Protein AF-0000000079302324 (afdb_homodimer)

Foldseek 3Di:
DQVLQVLLCPQPFWAKKFKFFLQQHTPDIDGDVVCPCCHVCNVCVVVQSVVSNVCSNPPDLPPDQWDWDFDPQWIWIWGRDVRIIMITTGRYPVCVVSSVVSCVVSVVVVNVVVD/DQVLQVLLCPQPFWAKKFKFFLQQHTPDIDGDPVCPPCHVCVVCVVVQSVVSNVCSVPPDLPPDQWDWDFDPQWMWIWGRDVRIIMITTGRYPVCVVSSVVSCVVSVVVVNVVVD

Solvent-accessible surface area (backbone atoms only — not comparable to full-atom values): 11944 Å² total; per-residue (Å²): 93,67,66,58,32,47,56,56,31,67,38,77,49,36,47,30,19,32,37,22,37,48,75,34,46,81,74,46,74,39,59,55,77,86,47,52,82,74,26,71,50,46,76,36,31,57,58,53,48,50,49,50,21,52,45,42,66,65,48,64,70,73,71,48,59,35,36,35,39,34,35,92,75,14,22,39,38,41,30,62,44,95,75,26,27,39,38,36,33,26,60,32,72,86,33,44,67,62,47,50,55,51,42,64,66,42,47,64,58,48,54,59,54,70,100,92,68,69,60,31,47,56,54,31,67,39,77,48,36,47,30,19,32,37,23,37,49,76,34,46,81,75,46,74,36,61,56,77,83,50,53,83,76,27,70,50,49,74,33,31,58,58,52,47,50,49,50,21,50,45,41,66,65,47,65,71,73,71,48,57,36,36,36,38,33,37,93,75,14,23,41,38,39,30,62,44,95,72,26,27,40,38,36,34,27,60,32,73,86,31,43,66,61,46,51,55,51,43,66,66,43,47,66,58,46,53,62,58,70,105

Structure (mmCIF, N/CA/C/O backbone):
data_AF-0000000079302324-mode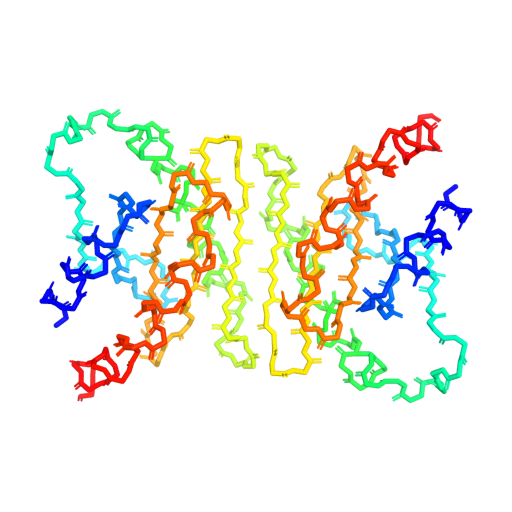l_v1
#
loop_
_entity.id
_entity.type
_entity.pdbx_description
1 polymer 'Uncharacterized protein'
#
loop_
_atom_site.group_PDB
_atom_site.id
_atom_site.type_symbol
_atom_site.label_atom_id
_atom_site.label_alt_id
_atom_site.label_comp_id
_atom_site.label_asym_id
_atom_site.label_entity_id
_atom_site.label_seq_id
_atom_site.pdbx_PDB_ins_code
_atom_site.Cartn_x
_atom_site.Cartn_y
_atom_site.Cartn_z
_atom_site.occupancy
_atom_site.B_iso_or_equiv
_atom_site.auth_seq_id
_atom_site.auth_comp_id
_atom_site.auth_asym_id
_atom_site.auth_atom_id
_atom_site.pdbx_PDB_model_num
ATOM 1 N N . MET A 1 1 ? -5.305 22.391 9.375 1 92.19 1 MET A N 1
ATOM 2 C CA . MET A 1 1 ? -4.531 21.266 8.867 1 92.19 1 MET A CA 1
ATOM 3 C C . MET A 1 1 ? -3.422 20.875 9.844 1 92.19 1 MET A C 1
ATOM 5 O O . MET A 1 1 ? -3.354 19.734 10.289 1 92.19 1 MET A O 1
ATOM 9 N N . LEU A 1 2 ? -2.805 21.891 10.453 1 91.81 2 LEU A N 1
ATOM 10 C CA . LEU A 1 2 ? -1.688 21.594 11.352 1 91.81 2 LEU A CA 1
ATOM 11 C C . LEU A 1 2 ? -2.172 20.891 12.609 1 91.81 2 LEU A C 1
ATOM 13 O O . LEU A 1 2 ? -1.523 19.969 13.094 1 91.81 2 LEU A O 1
ATOM 17 N N . GLU A 1 3 ? -3.293 21.328 13.117 1 94.19 3 GLU A N 1
ATOM 18 C CA . GLU A 1 3 ? -3.846 20.719 14.32 1 94.19 3 GLU A CA 1
ATOM 19 C C . GLU A 1 3 ? -4.199 19.266 14.086 1 94.19 3 GLU A C 1
ATOM 21 O O . GLU A 1 3 ? -3.961 18.406 14.953 1 94.19 3 GLU A O 1
ATOM 26 N N . VAL A 1 4 ? -4.75 18.969 12.984 1 96.5 4 VAL A N 1
ATOM 27 C CA . VAL A 1 4 ? -5.141 17.609 12.656 1 96.5 4 VAL A CA 1
ATOM 28 C C . VAL A 1 4 ? -3.896 16.734 12.469 1 96.5 4 VAL A C 1
ATOM 30 O O . VAL A 1 4 ? -3.854 15.594 12.914 1 96.5 4 VAL A O 1
ATOM 33 N N . LEU A 1 5 ? -2.891 17.281 11.836 1 96.38 5 LEU A N 1
ATOM 34 C CA . LEU A 1 5 ? -1.638 16.562 11.641 1 96.38 5 LEU A CA 1
ATOM 35 C C . LEU A 1 5 ? -0.985 16.25 12.984 1 96.38 5 LEU A C 1
ATOM 37 O O . LEU A 1 5 ? -0.439 15.156 13.172 1 96.38 5 LEU A O 1
ATOM 41 N N . LYS A 1 6 ? -1.055 17.219 13.867 1 95.31 6 LYS A N 1
ATOM 42 C CA . LYS A 1 6 ? -0.519 17 15.203 1 95.31 6 LYS A CA 1
ATOM 43 C C . LYS A 1 6 ? -1.255 15.875 15.914 1 95.31 6 LYS A C 1
ATOM 45 O O . LYS A 1 6 ? -0.632 15.031 16.562 1 95.31 6 LYS A O 1
ATOM 50 N N . GLU A 1 7 ? -2.541 15.883 15.773 1 95.75 7 GLU A N 1
ATOM 51 C CA . GLU A 1 7 ? -3.35 14.82 16.375 1 95.75 7 GLU A CA 1
ATOM 52 C C . GLU A 1 7 ? -2.957 13.453 15.82 1 95.75 7 GLU A C 1
ATOM 54 O O . GLU A 1 7 ? -2.799 12.5 16.578 1 95.75 7 GLU A O 1
ATOM 59 N N . LEU A 1 8 ? -2.791 13.328 14.531 1 96.94 8 LEU A N 1
ATOM 60 C CA . LEU A 1 8 ? -2.406 12.07 13.906 1 96.94 8 LEU A CA 1
ATOM 61 C C . LEU A 1 8 ? -1.013 11.648 14.352 1 96.94 8 LEU A C 1
ATOM 63 O O . LEU A 1 8 ? -0.766 10.461 14.594 1 96.94 8 LEU A O 1
ATOM 67 N N . LYS A 1 9 ? -0.155 12.594 14.469 1 94.88 9 LYS A N 1
ATOM 68 C CA . LYS A 1 9 ? 1.213 12.312 14.891 1 94.88 9 LYS A CA 1
ATOM 69 C C . LYS A 1 9 ? 1.245 11.734 16.312 1 94.88 9 LYS A C 1
ATOM 71 O O . LYS A 1 9 ? 2.125 10.938 16.641 1 94.88 9 LYS A O 1
ATOM 76 N N . GLU A 1 10 ? 0.323 12.062 17.078 1 94.94 10 GLU A N 1
ATOM 77 C CA . GLU A 1 10 ? 0.268 11.602 18.469 1 94.94 10 GLU A CA 1
ATOM 78 C C . GLU A 1 10 ? -0.202 10.148 18.547 1 94.94 10 GLU A C 1
ATOM 80 O O . GLU A 1 10 ? -0.104 9.523 19.609 1 94.94 10 GLU A O 1
ATOM 85 N N . THR A 1 11 ? -0.736 9.703 17.469 1 96.19 11 THR A N 1
ATOM 86 C CA . THR A 1 11 ? -1.102 8.289 17.438 1 96.19 11 THR A CA 1
ATOM 87 C C . THR A 1 11 ? 0.136 7.406 17.578 1 96.19 11 THR A C 1
ATOM 89 O O . THR A 1 11 ? 1.132 7.613 16.891 1 96.19 11 THR A O 1
ATOM 92 N N . ARG A 1 12 ? 0.108 6.461 18.484 1 94.38 12 ARG A N 1
ATOM 93 C CA . ARG A 1 12 ? 1.237 5.559 18.703 1 94.38 12 ARG A CA 1
ATOM 94 C C . ARG A 1 12 ? 1.638 4.879 17.391 1 94.38 12 ARG A C 1
ATOM 96 O O . ARG A 1 12 ? 0.787 4.344 16.672 1 94.38 12 ARG A O 1
ATOM 103 N N . GLY A 1 13 ? 2.92 4.988 17.094 1 92.31 13 GLY A N 1
ATOM 104 C CA . GLY A 1 13 ? 3.434 4.34 15.906 1 92.31 13 GLY A CA 1
ATOM 105 C C . GLY A 1 13 ? 3.652 5.305 14.75 1 92.31 13 GLY A C 1
ATOM 106 O O . GLY A 1 13 ? 4.332 4.969 13.781 1 92.31 13 GLY A O 1
ATOM 107 N N . VAL A 1 14 ? 3.02 6.445 14.82 1 94.06 14 VAL A N 1
ATOM 108 C CA . VAL A 1 14 ? 3.195 7.441 13.766 1 94.06 14 VAL A CA 1
ATOM 109 C C . VAL A 1 14 ? 4.457 8.258 14.039 1 94.06 14 VAL A C 1
ATOM 111 O O . VAL A 1 14 ? 4.578 8.898 15.086 1 94.06 14 VAL A O 1
ATOM 114 N N . ARG A 1 15 ? 5.258 8.242 13.125 1 90.44 15 ARG A N 1
ATOM 115 C CA . ARG A 1 15 ? 6.52 8.969 13.258 1 90.44 15 ARG A CA 1
ATOM 116 C C . ARG A 1 15 ? 6.445 10.328 12.57 1 90.44 15 ARG A C 1
ATOM 118 O O . ARG A 1 15 ? 7.066 11.289 13.023 1 90.44 15 ARG A O 1
ATOM 125 N N . VAL A 1 16 ? 5.793 10.383 11.461 1 91.25 16 VAL A N 1
ATOM 126 C CA . VAL A 1 16 ? 5.66 11.602 10.672 1 91.25 16 VAL A CA 1
ATOM 127 C C . VAL A 1 16 ? 4.242 11.703 10.117 1 91.25 16 VAL A C 1
ATOM 129 O O . VAL A 1 16 ? 3.674 10.711 9.664 1 91.25 16 VAL A O 1
ATOM 132 N N . ALA A 1 17 ? 3.684 12.828 10.148 1 94.69 17 ALA A N 1
ATOM 133 C CA . ALA A 1 17 ? 2.451 13.18 9.453 1 94.69 17 ALA A CA 1
ATOM 134 C C . ALA A 1 17 ? 2.658 14.391 8.555 1 94.69 17 ALA A C 1
ATOM 136 O O . ALA A 1 17 ? 3.18 15.422 8.992 1 94.69 17 ALA A O 1
ATOM 137 N N . ALA A 1 18 ? 2.225 14.281 7.285 1 93.62 18 ALA A N 1
ATOM 138 C CA . ALA A 1 18 ? 2.463 15.383 6.355 1 93.62 18 ALA A CA 1
ATOM 139 C C . ALA A 1 18 ? 1.318 15.508 5.355 1 93.62 18 ALA A C 1
ATOM 141 O O . ALA A 1 18 ? 0.659 14.523 5.023 1 93.62 18 ALA A O 1
ATOM 142 N N . LEU A 1 19 ? 1.104 16.656 4.957 1 94.69 19 LEU A N 1
ATOM 143 C CA . LEU A 1 19 ? 0.241 16.953 3.82 1 94.69 19 LEU A CA 1
ATOM 144 C C . LEU A 1 19 ? 1.065 17.219 2.566 1 94.69 19 LEU A C 1
ATOM 146 O O . LEU A 1 19 ? 1.994 18.031 2.59 1 94.69 19 LEU A O 1
ATOM 150 N N . LEU A 1 20 ? 0.75 16.5 1.561 1 93.12 20 LEU A N 1
ATOM 151 C CA . LEU A 1 20 ? 1.428 16.672 0.281 1 93.12 20 LEU A CA 1
ATOM 152 C C . LEU A 1 20 ? 0.497 17.328 -0.74 1 93.12 20 LEU A C 1
ATOM 154 O O . LEU A 1 20 ? -0.718 17.125 -0.695 1 93.12 20 LEU A O 1
ATOM 158 N N . SER A 1 21 ? 1.096 18.078 -1.633 1 92.75 21 SER A N 1
ATOM 159 C CA . SER A 1 21 ? 0.355 18.562 -2.797 1 92.75 21 SER A CA 1
ATOM 160 C C . SER A 1 21 ? -0.003 17.406 -3.73 1 92.75 21 SER A C 1
ATOM 162 O O . SER A 1 21 ? 0.418 16.266 -3.512 1 92.75 21 SER A O 1
ATOM 164 N N . GLU A 1 22 ? -0.824 17.688 -4.703 1 89.62 22 GLU A N 1
ATOM 165 C CA . GLU A 1 22 ? -1.244 16.688 -5.688 1 89.62 22 GLU A CA 1
ATOM 166 C C . GLU A 1 22 ? -0.041 16.062 -6.379 1 89.62 22 GLU A C 1
ATOM 168 O O . GLU A 1 22 ? -0.055 14.859 -6.684 1 89.62 22 GLU A O 1
ATOM 173 N N . ASP A 1 23 ? 0.937 16.891 -6.559 1 86.5 23 ASP A N 1
ATOM 174 C CA . ASP A 1 23 ? 2.117 16.406 -7.27 1 86.5 23 ASP A CA 1
ATOM 175 C C . ASP A 1 23 ? 3.146 15.836 -6.297 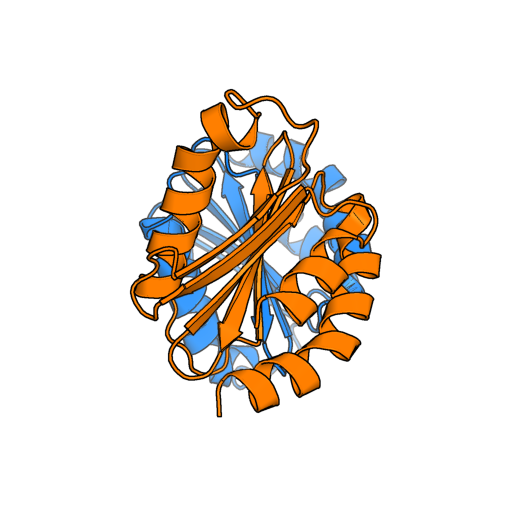1 86.5 23 ASP A C 1
ATOM 177 O O . ASP A 1 23 ? 4.246 15.461 -6.703 1 86.5 23 ASP A O 1
ATOM 181 N N . GLY A 1 24 ? 2.891 15.773 -4.992 1 88.31 24 GLY A N 1
ATOM 182 C CA . GLY A 1 24 ? 3.691 15 -4.059 1 88.31 24 GLY A CA 1
ATOM 183 C C . GLY A 1 24 ? 4.645 15.844 -3.24 1 88.31 24 GLY A C 1
ATOM 184 O O . GLY A 1 24 ? 5.52 15.32 -2.551 1 88.31 24 GLY A O 1
ATOM 185 N N . PHE A 1 25 ? 4.578 17.125 -3.293 1 88.81 25 PHE A N 1
ATOM 186 C CA . PHE A 1 25 ? 5.465 17.984 -2.514 1 88.81 25 PHE A CA 1
ATOM 187 C C . PHE A 1 25 ? 4.887 18.25 -1.126 1 88.81 25 PHE A C 1
ATOM 189 O O . PHE A 1 25 ? 3.676 18.422 -0.975 1 88.81 25 PHE A O 1
ATOM 196 N N . VAL A 1 26 ? 5.785 18.344 -0.17 1 91.88 26 VAL A N 1
ATOM 197 C CA . VAL A 1 26 ? 5.355 18.562 1.207 1 91.88 26 VAL A CA 1
ATOM 198 C C . VAL A 1 26 ? 4.797 19.969 1.357 1 91.88 26 VAL A C 1
ATOM 200 O O . VAL A 1 26 ? 5.469 20.953 1.021 1 91.88 26 VAL A O 1
ATOM 203 N N . VAL A 1 27 ? 3.621 20.141 1.813 1 93.38 27 VAL A N 1
ATOM 204 C CA . VAL A 1 27 ? 2.957 21.406 2.102 1 93.38 27 VAL A CA 1
ATOM 205 C C . VAL A 1 27 ? 3.104 21.734 3.584 1 93.38 27 VAL A C 1
ATOM 207 O O . VAL A 1 27 ? 3.438 22.875 3.943 1 93.38 27 VAL A O 1
ATOM 210 N N . GLU A 1 28 ? 2.83 20.781 4.426 1 92.81 28 GLU A N 1
ATOM 211 C CA . GLU A 1 28 ? 2.924 20.859 5.879 1 92.81 28 GLU A CA 1
ATOM 212 C C . GLU A 1 28 ? 3.318 19.516 6.477 1 92.81 28 GLU A C 1
ATOM 214 O O . GLU A 1 28 ? 2.986 18.453 5.926 1 92.81 28 GLU A O 1
ATOM 219 N N . GLU A 1 29 ? 4.027 19.562 7.586 1 92.75 29 GLU A N 1
ATOM 220 C CA . GLU A 1 29 ? 4.484 18.312 8.188 1 92.75 29 GLU A CA 1
ATOM 221 C C . GLU A 1 29 ? 4.664 18.453 9.695 1 92.75 29 GLU A C 1
ATOM 223 O O . GLU A 1 29 ? 5.016 19.531 10.18 1 92.75 29 GLU A O 1
ATOM 228 N N . VAL A 1 30 ? 4.316 17.469 10.398 1 90.69 30 VAL A N 1
ATOM 229 C CA . VAL A 1 30 ? 4.609 17.312 11.82 1 90.69 30 VAL A CA 1
ATOM 230 C C . VAL A 1 30 ? 5.414 16.031 12.047 1 90.69 30 VAL A C 1
ATOM 232 O O . VAL A 1 30 ? 5.043 14.969 11.562 1 90.69 30 VAL A O 1
ATOM 235 N N . ARG A 1 31 ? 6.535 16.172 12.695 1 85.94 31 ARG A N 1
ATOM 236 C CA . ARG A 1 31 ? 7.391 15.016 12.961 1 85.94 31 ARG A CA 1
ATOM 237 C C . ARG A 1 31 ? 7.723 14.906 14.445 1 85.94 31 ARG A C 1
ATOM 239 O O . ARG A 1 31 ? 7.52 15.859 15.203 1 85.94 31 ARG A O 1
ATOM 246 N N . GLU A 1 32 ? 8.023 13.773 14.883 1 71.69 32 GLU A N 1
ATOM 247 C CA . GLU A 1 32 ? 8.469 13.57 16.25 1 71.69 32 GLU A CA 1
ATOM 248 C C . GLU A 1 32 ? 9.633 14.484 16.594 1 71.69 32 GLU A C 1
ATOM 250 O O . GLU A 1 32 ? 10.547 14.664 15.789 1 71.69 32 GLU A O 1
ATOM 255 N N . GLU A 1 33 ? 9.484 15.391 17.609 1 58.62 33 GLU A N 1
ATOM 256 C CA . GLU A 1 33 ? 10.461 16.375 18.078 1 58.62 33 GLU A CA 1
ATOM 257 C C . GLU A 1 33 ? 11.844 15.742 18.234 1 58.62 33 GLU A C 1
ATOM 259 O O . GLU A 1 33 ? 12.859 16.391 17.953 1 58.62 33 GLU A O 1
ATOM 264 N N . SER A 1 34 ? 11.875 14.75 19.281 1 54.12 34 SER A N 1
ATOM 265 C CA . SER A 1 34 ? 13.203 14.234 19.594 1 54.12 34 SER A CA 1
ATOM 266 C C . SER A 1 34 ? 13.867 13.641 18.359 1 54.12 34 SER A C 1
ATOM 268 O O . SER A 1 34 ? 15 13.164 18.422 1 54.12 34 SER A O 1
ATOM 270 N N . ALA A 1 35 ? 13.039 13.492 17.516 1 48.5 35 ALA A N 1
ATOM 271 C CA . ALA A 1 35 ? 13.68 12.82 16.391 1 48.5 35 ALA A CA 1
ATOM 272 C C . ALA A 1 35 ? 14.688 13.734 15.711 1 48.5 35 ALA A C 1
ATOM 274 O O . ALA A 1 35 ? 14.32 14.734 15.102 1 48.5 35 ALA A O 1
ATOM 275 N N . PRO A 1 36 ? 15.883 13.914 16.328 1 43 36 PRO A N 1
ATOM 276 C CA . PRO A 1 36 ? 16.859 14.766 15.625 1 43 36 PRO A CA 1
ATOM 277 C C . PRO A 1 36 ? 16.609 14.836 14.117 1 43 36 PRO A C 1
ATOM 279 O O . PRO A 1 36 ? 15.969 13.945 13.555 1 43 36 PRO A O 1
ATOM 282 N N . GLU A 1 37 ? 17.062 15.93 13.438 1 41.38 37 GLU A N 1
ATOM 283 C CA . GLU A 1 37 ? 17.125 16.031 11.977 1 41.38 37 GLU A CA 1
ATOM 284 C C . GLU A 1 37 ? 17.281 14.648 11.344 1 41.38 37 GLU A C 1
ATOM 286 O O . GLU A 1 37 ? 17.047 14.484 10.141 1 41.38 37 GLU A O 1
ATOM 291 N N . ALA A 1 38 ? 18.469 13.938 11.977 1 40.75 38 ALA A N 1
ATOM 292 C CA . ALA A 1 38 ? 18.969 12.734 11.32 1 40.75 38 ALA A CA 1
ATOM 293 C C . ALA A 1 38 ? 17.875 11.672 11.211 1 40.75 38 ALA A C 1
ATOM 295 O O . ALA A 1 38 ? 18.172 10.477 11.102 1 40.75 38 ALA A O 1
ATOM 296 N N . SER A 1 39 ? 16.656 11.906 11.586 1 41.59 39 SER A N 1
ATOM 297 C CA . SER A 1 39 ? 15.68 10.836 11.773 1 41.59 39 SER A CA 1
ATOM 298 C C . SER A 1 39 ? 15.758 9.812 10.648 1 41.59 39 SER A C 1
ATOM 300 O O . SER A 1 39 ? 16.219 10.125 9.547 1 41.59 39 SER A O 1
ATOM 302 N N . LEU A 1 40 ? 15.797 8.531 11.141 1 44.31 40 LEU A N 1
ATOM 303 C CA . LEU A 1 40 ? 15.602 7.453 10.172 1 44.31 40 LEU A CA 1
ATOM 304 C C . LEU A 1 40 ? 14.828 7.949 8.953 1 44.31 40 LEU A C 1
ATOM 306 O O . LEU A 1 40 ? 15.133 7.566 7.824 1 44.31 40 LEU A O 1
ATOM 310 N N . LEU A 1 41 ? 13.789 8.938 9.281 1 49.62 41 LEU A N 1
ATOM 311 C CA . LEU A 1 41 ? 13.086 9.633 8.211 1 49.62 41 LEU A CA 1
ATOM 312 C C . LEU A 1 41 ? 14.039 10.516 7.414 1 49.62 41 LEU A C 1
ATOM 314 O O . LEU A 1 41 ? 13.938 10.602 6.188 1 49.62 41 LEU A O 1
ATOM 318 N N . ALA A 1 42 ? 15.008 11.125 8.242 1 51.81 42 ALA A N 1
ATOM 319 C CA . ALA A 1 42 ? 15.938 11.891 7.418 1 51.81 42 ALA A CA 1
ATOM 320 C C . ALA A 1 42 ? 16.672 10.984 6.438 1 51.81 42 ALA A C 1
ATOM 322 O O . ALA A 1 42 ? 16.781 11.297 5.25 1 51.81 42 ALA A O 1
ATOM 323 N N . ALA A 1 43 ? 17.344 9.945 6.984 1 54.88 43 ALA A N 1
ATOM 324 C CA . ALA A 1 43 ? 18.094 9.023 6.129 1 54.88 43 ALA A CA 1
ATOM 325 C C . ALA A 1 43 ? 17.172 8.312 5.148 1 54.88 43 ALA A C 1
ATOM 327 O O . ALA A 1 43 ? 17.547 8.047 4.004 1 54.88 43 ALA A O 1
ATOM 328 N N . ARG A 1 44 ? 15.969 8.094 5.621 1 62.72 44 ARG A N 1
ATOM 329 C CA . ARG A 1 44 ? 15.039 7.336 4.789 1 62.72 44 ARG A CA 1
ATOM 330 C C . ARG A 1 44 ? 13.953 8.242 4.219 1 62.72 44 ARG A C 1
ATOM 332 O O . ARG A 1 44 ? 13.219 7.84 3.312 1 62.72 44 ARG A O 1
ATOM 339 N N . SER A 1 45 ? 14.062 9.453 4.793 1 69.44 45 SER A N 1
ATOM 340 C CA . SER A 1 45 ? 13.031 10.406 4.402 1 69.44 45 SER A CA 1
ATOM 341 C C . SER A 1 45 ? 13.008 10.609 2.891 1 69.44 45 SER A C 1
ATOM 343 O O . SER A 1 45 ? 11.938 10.664 2.279 1 69.44 45 SER A O 1
ATOM 345 N N . ALA A 1 46 ? 14.328 10.562 2.445 1 74.88 46 ALA A N 1
ATOM 346 C CA . ALA A 1 46 ? 14.344 10.781 1.002 1 74.88 46 ALA A CA 1
ATOM 347 C C . ALA A 1 46 ? 13.672 9.633 0.263 1 74.88 46 ALA A C 1
ATOM 349 O O . ALA A 1 46 ? 12.922 9.852 -0.69 1 74.88 46 ALA A O 1
ATOM 350 N N . THR A 1 47 ? 13.969 8.391 0.734 1 79.19 47 THR A N 1
ATOM 351 C CA . THR A 1 47 ? 13.375 7.211 0.108 1 79.19 47 THR A CA 1
ATOM 352 C C . THR A 1 47 ? 11.859 7.219 0.264 1 79.19 47 THR A C 1
ATOM 354 O O . THR A 1 47 ? 11.125 7.027 -0.71 1 79.19 47 THR A O 1
ATOM 357 N N . VAL A 1 48 ? 11.391 7.516 1.405 1 82.75 48 VAL A N 1
ATOM 358 C CA . VAL A 1 48 ? 9.969 7.492 1.716 1 82.75 48 VAL A CA 1
ATOM 359 C C . VAL A 1 48 ? 9.25 8.602 0.947 1 82.75 48 VAL A C 1
ATOM 361 O O . VAL A 1 48 ? 8.219 8.367 0.317 1 82.75 48 VAL A O 1
ATOM 364 N N . LEU A 1 49 ? 9.844 9.781 0.965 1 83.75 49 LEU A N 1
ATOM 365 C CA . LEU A 1 49 ? 9.234 10.898 0.255 1 83.75 49 LEU A CA 1
ATOM 366 C C . LEU A 1 49 ? 9.266 10.672 -1.253 1 83.75 49 LEU A C 1
ATOM 368 O O . LEU A 1 49 ? 8.328 11.047 -1.963 1 83.75 49 LEU A O 1
ATOM 372 N N . GLY A 1 50 ? 10.406 10.102 -1.689 1 83.81 50 GLY A N 1
ATOM 373 C CA . GLY A 1 50 ? 10.477 9.734 -3.094 1 83.81 50 GLY A CA 1
ATOM 374 C C . GLY A 1 50 ? 9.406 8.75 -3.512 1 83.81 50 GLY A C 1
ATOM 375 O O . GLY A 1 50 ? 8.773 8.914 -4.559 1 83.81 50 GLY A O 1
ATOM 376 N N . THR A 1 51 ? 9.203 7.758 -2.684 1 86.5 51 THR A N 1
ATOM 377 C CA . THR A 1 51 ? 8.156 6.781 -2.945 1 86.5 51 THR A CA 1
ATOM 378 C C . THR A 1 51 ? 6.781 7.445 -2.912 1 86.5 51 THR A C 1
ATOM 380 O O . THR A 1 51 ? 5.953 7.223 -3.801 1 86.5 51 THR A O 1
ATOM 383 N N . ALA A 1 52 ? 6.527 8.234 -1.934 1 88.25 52 ALA A N 1
ATOM 384 C CA . ALA A 1 52 ? 5.25 8.93 -1.81 1 88.25 52 ALA A CA 1
ATOM 385 C C . ALA A 1 52 ? 4.969 9.781 -3.043 1 88.25 52 ALA A C 1
ATOM 387 O O . ALA A 1 52 ? 3.855 9.773 -3.57 1 88.25 52 ALA A O 1
ATOM 388 N N . LYS A 1 53 ? 5.98 10.469 -3.451 1 86.38 53 LYS A N 1
ATOM 389 C CA . LYS A 1 53 ? 5.848 11.312 -4.637 1 86.38 53 LYS A CA 1
ATOM 390 C C . LYS A 1 53 ? 5.547 10.477 -5.875 1 86.38 53 LYS A C 1
ATOM 392 O O . LYS A 1 53 ? 4.668 10.82 -6.668 1 86.38 53 LYS A O 1
ATOM 397 N N . ALA A 1 54 ? 6.266 9.43 -6.031 1 86.81 54 ALA A N 1
ATOM 398 C CA . ALA A 1 54 ? 6.043 8.539 -7.168 1 86.81 54 ALA A CA 1
ATOM 399 C C . ALA A 1 54 ? 4.621 7.988 -7.16 1 86.81 54 ALA A C 1
ATOM 401 O O . ALA A 1 54 ? 3.963 7.938 -8.203 1 86.81 54 ALA A O 1
ATOM 402 N N . LEU A 1 55 ? 4.129 7.609 -6.051 1 88.12 55 LEU A N 1
ATOM 403 C CA . LEU A 1 55 ? 2.781 7.074 -5.914 1 88.12 55 LEU A CA 1
ATOM 404 C C . LEU A 1 55 ? 1.737 8.141 -6.223 1 88.12 55 LEU A C 1
ATOM 406 O O . LEU A 1 55 ? 0.759 7.879 -6.926 1 88.12 55 LEU A O 1
ATOM 410 N N . ALA A 1 56 ? 1.956 9.297 -5.688 1 85.88 56 ALA A N 1
ATOM 411 C CA . ALA A 1 56 ? 1.03 10.406 -5.91 1 85.88 56 ALA A CA 1
ATOM 412 C C . ALA A 1 56 ? 0.903 10.719 -7.398 1 85.88 56 ALA A C 1
ATOM 414 O O . ALA A 1 56 ? -0.184 11.055 -7.879 1 85.88 56 ALA A O 1
ATOM 415 N N . GLN A 1 57 ? 1.966 10.562 -8.078 1 85.31 57 GLN A N 1
ATOM 416 C CA . GLN A 1 57 ? 1.997 10.914 -9.492 1 85.31 57 GLN A CA 1
ATOM 417 C C . GLN A 1 57 ? 1.468 9.773 -10.352 1 85.31 57 GLN A C 1
ATOM 419 O O . GLN A 1 57 ? 1.04 9.992 -11.492 1 85.31 57 GLN A O 1
ATOM 424 N N . THR A 1 58 ? 1.568 8.609 -9.852 1 82.5 58 THR A N 1
ATOM 425 C CA . THR A 1 58 ? 1.232 7.426 -10.641 1 82.5 58 THR A CA 1
ATOM 426 C C . THR A 1 58 ? -0.225 7.027 -10.422 1 82.5 58 THR A C 1
ATOM 428 O O . THR A 1 58 ? -0.929 6.688 -11.375 1 82.5 58 THR A O 1
ATOM 431 N N . LEU A 1 59 ? -0.586 7.031 -9.156 1 78 59 LEU A N 1
ATOM 432 C CA . LEU A 1 59 ? -1.905 6.496 -8.844 1 78 59 LEU A CA 1
ATOM 433 C C . LEU A 1 59 ? -2.967 7.586 -8.906 1 78 59 LEU A C 1
ATOM 435 O O . LEU A 1 59 ? -2.752 8.695 -8.406 1 78 59 LEU A O 1
ATOM 439 N N . GLY A 1 60 ? -3.619 7.586 -9.875 1 66.88 60 GLY A N 1
ATOM 440 C CA . GLY A 1 60 ? -4.727 8.523 -9.961 1 66.88 60 GLY A CA 1
ATOM 441 C C . GLY A 1 60 ? -5.543 8.609 -8.688 1 66.88 60 GLY A C 1
ATOM 442 O O . GLY A 1 60 ? -5.41 7.762 -7.801 1 66.88 60 GLY A O 1
ATOM 443 N N . GLN A 1 61 ? -6.113 9.719 -8.352 1 62.72 61 GLN A N 1
ATOM 444 C CA . GLN A 1 61 ? -6.906 10.023 -7.168 1 62.72 61 GLN A CA 1
ATOM 445 C C . GLN A 1 61 ? -8.234 9.273 -7.191 1 62.72 61 GLN A C 1
ATOM 447 O O . GLN A 1 61 ? -8.82 9.008 -6.141 1 62.72 61 GLN A O 1
ATOM 452 N N . GLU A 1 62 ? -8.508 8.695 -8.312 1 68.56 62 GLU A N 1
ATOM 453 C CA . GLU A 1 62 ? -9.867 8.156 -8.336 1 68.56 62 GLU A CA 1
ATOM 454 C C . GLU A 1 62 ? -9.883 6.68 -7.957 1 68.56 62 GLU A C 1
ATOM 456 O O . GLU A 1 62 ? -9.023 5.91 -8.398 1 68.56 62 GLU A O 1
ATOM 461 N N . GLY A 1 63 ? -10.703 6.383 -6.996 1 79.44 63 GLY A N 1
ATOM 462 C CA . GLY A 1 63 ? -11.047 5.016 -6.637 1 79.44 63 GLY A CA 1
ATOM 463 C C . GLY A 1 63 ? -10.117 4.418 -5.598 1 79.44 63 GLY A C 1
ATOM 464 O O . GLY A 1 63 ? -10.43 3.387 -5 1 79.44 63 GLY A O 1
ATOM 465 N N . VAL A 1 64 ? -8.984 5.043 -5.328 1 88.56 64 VAL A N 1
ATOM 466 C CA . VAL A 1 64 ? -8.047 4.531 -4.332 1 88.56 64 VAL A CA 1
ATOM 467 C C . VAL A 1 64 ? -8.375 5.121 -2.963 1 88.56 64 VAL A C 1
ATOM 469 O O . VAL A 1 64 ? -8.516 6.34 -2.82 1 88.56 64 VAL A O 1
ATOM 472 N N . GLU A 1 65 ? -8.562 4.309 -2.012 1 90.44 65 GLU A N 1
ATOM 473 C CA . GLU A 1 65 ? -8.836 4.773 -0.656 1 90.44 65 GLU A CA 1
ATOM 474 C C . GLU A 1 65 ? -7.539 5.031 0.108 1 90.44 65 GLU A C 1
ATOM 476 O O . GLU A 1 65 ? -7.41 6.047 0.796 1 90.44 65 GLU A O 1
ATOM 481 N N . GLU A 1 66 ? -6.605 4.121 0.024 1 93.06 66 GLU A N 1
ATOM 482 C CA . GLU A 1 66 ? -5.305 4.293 0.661 1 93.06 66 GLU A CA 1
ATOM 483 C C . GLU A 1 66 ? -4.258 3.377 0.035 1 93.06 66 GLU A C 1
ATOM 485 O O . GLU A 1 66 ? -4.598 2.35 -0.554 1 93.06 66 GLU A O 1
ATOM 490 N N . VAL A 1 67 ? -2.986 3.779 0.115 1 93.75 67 VAL A N 1
ATOM 491 C CA . VAL A 1 67 ? -1.839 2.994 -0.329 1 93.75 67 VAL A CA 1
ATOM 492 C C . VAL A 1 67 ? -0.848 2.832 0.822 1 93.75 67 VAL A C 1
ATOM 494 O O . VAL A 1 67 ? -0.508 3.805 1.499 1 93.75 67 VAL A O 1
ATOM 497 N N . MET A 1 68 ? -0.409 1.644 1.002 1 94.12 68 MET A N 1
ATOM 498 C CA . MET A 1 68 ? 0.584 1.359 2.033 1 94.12 68 MET A CA 1
ATOM 499 C C . MET A 1 68 ? 1.81 0.676 1.437 1 94.12 68 MET A C 1
ATOM 501 O O . MET A 1 68 ? 1.68 -0.264 0.65 1 94.12 68 MET A O 1
ATOM 505 N N . VAL A 1 69 ? 2.945 1.171 1.777 1 92.88 69 VAL A N 1
ATOM 506 C CA . VAL A 1 69 ? 4.215 0.553 1.406 1 92.88 69 VAL A CA 1
ATOM 507 C C . VAL A 1 69 ? 4.984 0.155 2.664 1 92.88 69 VAL A C 1
ATOM 509 O O . VAL A 1 69 ? 5.207 0.982 3.551 1 92.88 69 VAL A O 1
ATOM 512 N N . GLU A 1 70 ? 5.352 -1.043 2.73 1 92.06 70 GLU A N 1
ATOM 513 C CA . GLU A 1 70 ? 6.117 -1.53 3.875 1 92.06 70 GLU A CA 1
ATOM 514 C C . GLU A 1 70 ? 7.602 -1.639 3.541 1 92.06 70 GLU A C 1
ATOM 516 O O . GLU A 1 70 ? 7.969 -2.115 2.465 1 92.06 70 GLU A O 1
ATOM 521 N N . TYR A 1 71 ? 8.414 -1.148 4.445 1 87.12 71 TYR A N 1
ATOM 522 C CA . TYR A 1 71 ? 9.867 -1.238 4.445 1 87.12 71 TYR A CA 1
ATOM 523 C C . TYR A 1 71 ? 10.367 -1.967 5.688 1 87.12 71 TYR A C 1
ATOM 525 O O . TYR A 1 71 ? 9.633 -2.133 6.656 1 87.12 71 TYR A O 1
ATOM 533 N N . PRO A 1 72 ? 11.602 -2.412 5.59 1 83.69 72 PRO A N 1
ATOM 534 C CA . PRO A 1 72 ? 12.164 -3.041 6.785 1 83.69 72 PRO A CA 1
ATOM 535 C C . PRO A 1 72 ? 12.086 -2.141 8.016 1 83.69 72 PRO A C 1
ATOM 537 O O . PRO A 1 72 ? 11.875 -2.631 9.133 1 83.69 72 PRO A O 1
ATOM 540 N N . GLU A 1 73 ? 12.102 -0.862 7.867 1 79.69 73 GLU A N 1
ATOM 541 C CA . GLU A 1 73 ? 12.219 0.043 9.008 1 79.69 73 GLU A CA 1
ATOM 542 C C . GLU A 1 73 ? 10.898 0.758 9.281 1 79.69 73 GLU A C 1
ATOM 544 O O . GLU A 1 73 ? 10.828 1.651 10.125 1 79.69 73 GLU A O 1
ATOM 549 N N . GLY A 1 74 ? 9.922 0.397 8.547 1 88.56 74 GLY A N 1
ATOM 550 C CA . GLY A 1 74 ? 8.656 1.086 8.766 1 88.56 74 GLY A CA 1
ATOM 551 C C . GLY A 1 74 ? 7.672 0.907 7.629 1 88.56 74 GLY A C 1
ATOM 552 O O . GLY A 1 74 ? 7.766 -0.055 6.863 1 88.56 74 GLY A O 1
ATOM 553 N N . ALA A 1 75 ? 6.688 1.811 7.656 1 92.25 75 ALA A N 1
ATOM 554 C CA . ALA A 1 75 ? 5.652 1.757 6.629 1 92.25 75 ALA A CA 1
ATOM 555 C C . ALA A 1 75 ? 5.172 3.158 6.262 1 92.25 75 ALA A C 1
ATOM 557 O O . ALA A 1 75 ? 5.078 4.035 7.121 1 92.25 75 ALA A O 1
ATOM 558 N N . LEU A 1 76 ? 4.934 3.307 5.016 1 93.06 76 LEU A N 1
ATOM 559 C CA . LEU A 1 76 ? 4.355 4.527 4.465 1 93.06 76 LEU A CA 1
ATOM 560 C C . LEU A 1 76 ? 2.873 4.34 4.164 1 93.06 76 LEU A C 1
ATOM 562 O O . LEU A 1 76 ? 2.484 3.355 3.533 1 93.06 76 LEU A O 1
ATOM 566 N N . LEU A 1 77 ? 2.045 5.223 4.68 1 95.06 77 LEU A N 1
ATOM 567 C CA . LEU A 1 77 ? 0.621 5.262 4.367 1 95.06 77 LEU A CA 1
ATOM 568 C C . LEU A 1 77 ? 0.26 6.555 3.639 1 95.06 77 LEU A C 1
ATOM 570 O O . LEU A 1 77 ? 0.459 7.648 4.172 1 95.06 77 LEU A O 1
ATOM 574 N N . LEU A 1 78 ? -0.212 6.398 2.447 1 94.56 78 LEU A N 1
ATOM 575 C CA . LEU A 1 78 ? -0.625 7.516 1.608 1 94.56 78 LEU A CA 1
ATOM 576 C C . LEU A 1 78 ? -2.131 7.492 1.37 1 94.56 78 LEU A C 1
ATOM 578 O O . LEU A 1 78 ? -2.676 6.477 0.931 1 94.56 78 LEU A O 1
ATOM 582 N N . VAL A 1 79 ? -2.781 8.578 1.633 1 95.06 79 VAL A N 1
ATOM 583 C CA . VAL A 1 79 ? -4.227 8.703 1.491 1 95.06 79 VAL A CA 1
ATOM 584 C C . VAL A 1 79 ? -4.559 9.844 0.537 1 95.06 79 VAL A C 1
ATOM 586 O O . VAL A 1 79 ? -4.242 11.008 0.815 1 95.06 79 VAL A O 1
ATOM 589 N N . PRO A 1 80 ? -5.191 9.492 -0.582 1 93.75 80 PRO A N 1
ATOM 590 C CA . PRO A 1 80 ? -5.613 10.562 -1.486 1 93.75 80 PRO A CA 1
ATOM 591 C C . PRO A 1 80 ? -6.672 11.477 -0.867 1 93.75 80 PRO A C 1
ATOM 593 O O . PRO A 1 80 ? -7.582 11 -0.188 1 93.75 80 PRO A O 1
ATOM 596 N N . LEU A 1 81 ? -6.488 12.758 -1.07 1 93.19 81 LEU A N 1
ATOM 597 C CA . LEU A 1 81 ? -7.43 13.812 -0.703 1 93.19 81 LEU A CA 1
ATOM 598 C C . LEU A 1 81 ? -7.723 14.719 -1.893 1 93.19 81 LEU A C 1
ATOM 600 O O . LEU A 1 81 ? -6.996 14.695 -2.889 1 93.19 81 LEU A O 1
ATOM 604 N N . PRO A 1 82 ? -8.844 15.398 -1.845 1 90.38 82 PRO A N 1
ATOM 605 C CA . PRO A 1 82 ? -9.078 16.344 -2.932 1 90.38 82 PRO A CA 1
ATOM 606 C C . PRO A 1 82 ? -7.93 17.344 -3.104 1 90.38 82 PRO A C 1
ATOM 608 O O . PRO A 1 82 ? -7.727 18.219 -2.256 1 90.38 82 PRO A O 1
ATOM 611 N N . GLY A 1 83 ? -7.168 17.234 -4.18 1 91.38 83 GLY A N 1
ATOM 612 C CA . GLY A 1 83 ? -6.09 18.141 -4.512 1 91.38 83 GLY A CA 1
ATOM 613 C C . GLY A 1 83 ? -4.844 17.938 -3.674 1 91.38 83 GLY A C 1
ATOM 614 O O . GLY A 1 83 ? -3.896 18.719 -3.754 1 91.38 83 GLY A O 1
ATOM 615 N N . HIS A 1 84 ? -4.805 16.969 -2.773 1 94.31 84 HIS A N 1
ATOM 616 C CA . HIS A 1 84 ? -3.691 16.719 -1.867 1 94.31 84 HIS A CA 1
ATOM 617 C C . HIS A 1 84 ? -3.543 15.227 -1.579 1 94.31 84 HIS A C 1
ATOM 619 O O . HIS A 1 84 ? -4.344 14.414 -2.051 1 94.31 84 HIS A O 1
ATOM 625 N N . HIS A 1 85 ? -2.518 14.906 -0.859 1 94.19 85 HIS A N 1
ATOM 626 C CA . HIS A 1 85 ? -2.332 13.602 -0.243 1 94.19 85 HIS A CA 1
ATOM 627 C C . HIS A 1 85 ? -1.929 13.734 1.223 1 94.19 85 HIS A C 1
ATOM 629 O O . HIS A 1 85 ? -1.153 14.625 1.578 1 94.19 85 HIS A O 1
ATOM 635 N N . LEU A 1 86 ? -2.445 12.898 1.997 1 95.69 86 LEU A N 1
ATOM 636 C CA . LEU A 1 86 ? -1.957 12.742 3.363 1 95.69 86 LEU A CA 1
ATOM 637 C C . LEU A 1 86 ? -0.913 11.633 3.445 1 95.69 86 LEU A C 1
ATOM 639 O O . LEU A 1 86 ? -1.12 10.539 2.914 1 95.69 86 LEU A O 1
ATOM 643 N N . LEU A 1 87 ? 0.19 11.906 4.062 1 94.38 87 LEU A N 1
ATOM 644 C CA . LEU A 1 87 ? 1.27 10.945 4.25 1 94.38 87 LEU A CA 1
ATOM 645 C C . LEU A 1 87 ? 1.521 10.695 5.734 1 94.38 87 LEU A C 1
ATOM 647 O O . LEU A 1 87 ? 1.707 11.641 6.504 1 94.38 87 LEU A O 1
ATOM 651 N N . LEU A 1 88 ? 1.509 9.469 6.102 1 94.88 88 LEU A N 1
ATOM 652 C CA . LEU A 1 88 ? 1.947 9.047 7.426 1 94.88 88 LEU A CA 1
ATOM 653 C C . LEU A 1 88 ? 3.09 8.039 7.324 1 94.88 88 LEU A C 1
ATOM 655 O O . LEU A 1 88 ? 3.008 7.078 6.551 1 94.88 88 LEU A O 1
ATOM 659 N N . PHE A 1 89 ? 4.086 8.273 8.039 1 92.56 89 PHE A N 1
ATOM 660 C CA . PHE A 1 89 ? 5.152 7.289 8.18 1 92.56 89 PHE A CA 1
ATOM 661 C C . PHE A 1 89 ? 5.07 6.598 9.539 1 92.56 89 PHE A C 1
ATOM 663 O O . PHE A 1 89 ? 5.062 7.258 10.578 1 92.56 89 PHE A O 1
ATOM 670 N N . LEU A 1 90 ? 5.039 5.379 9.484 1 92.5 90 LEU A N 1
ATOM 671 C CA . LEU A 1 90 ? 4.84 4.562 10.68 1 92.5 90 LEU A CA 1
ATOM 672 C C . LEU A 1 90 ? 6.109 3.791 11.023 1 92.5 90 LEU A C 1
ATOM 674 O O . LEU A 1 90 ? 6.949 3.543 10.156 1 92.5 90 LEU A O 1
ATOM 678 N N . ASP A 1 91 ? 6.234 3.451 12.219 1 88.5 91 ASP A N 1
ATOM 679 C CA . ASP A 1 91 ? 7.371 2.658 12.672 1 88.5 91 ASP A CA 1
ATOM 680 C C . ASP A 1 91 ? 7.262 1.213 12.195 1 88.5 91 ASP A C 1
ATOM 682 O O . ASP A 1 91 ? 8.25 0.479 12.188 1 88.5 91 ASP A O 1
ATOM 686 N N . GLY A 1 92 ? 6.078 0.787 11.789 1 86.75 92 GLY A N 1
ATOM 687 C CA . GLY A 1 92 ? 5.891 -0.557 11.266 1 86.75 92 GLY A CA 1
ATOM 688 C C . GLY A 1 92 ? 4.445 -0.867 10.93 1 86.75 92 GLY A C 1
ATOM 689 O O . GLY A 1 92 ? 3.539 -0.115 11.297 1 86.75 92 GLY A O 1
ATOM 690 N N . ALA A 1 93 ? 4.23 -2.004 10.25 1 85.19 93 ALA A N 1
ATOM 691 C CA . ALA A 1 93 ? 2.898 -2.447 9.844 1 85.19 93 ALA A CA 1
ATOM 692 C C . ALA A 1 93 ? 2.049 -2.822 11.055 1 85.19 93 ALA A C 1
ATOM 694 O O . ALA A 1 93 ? 0.82 -2.861 10.969 1 85.19 93 ALA A O 1
ATOM 695 N N . LYS A 1 94 ? 2.711 -3.088 12.188 1 86.75 94 LYS A N 1
ATOM 696 C CA . LYS A 1 94 ? 1.991 -3.471 13.398 1 86.75 94 LYS A CA 1
ATOM 697 C C . LYS A 1 94 ? 1.096 -2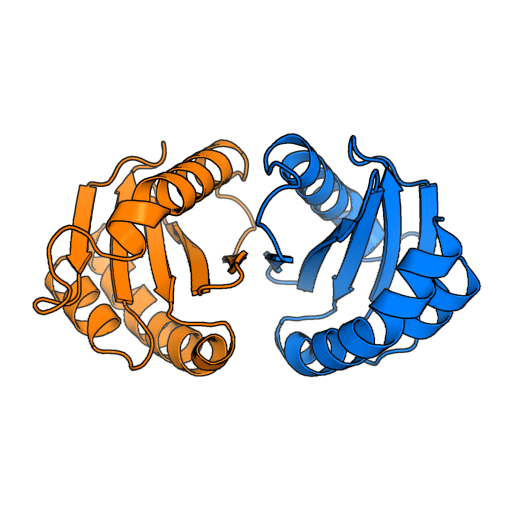.336 13.891 1 86.75 94 LYS A C 1
ATOM 699 O O . LYS A 1 94 ? 0.116 -2.572 14.602 1 86.75 94 LYS A O 1
ATOM 704 N N . SER A 1 95 ? 1.407 -1.134 13.531 1 91.81 95 SER A N 1
ATOM 705 C CA . SER A 1 95 ? 0.644 0.024 13.984 1 91.81 95 SER A CA 1
ATOM 706 C C . SER A 1 95 ? -0.477 0.365 13.008 1 91.81 95 SER A C 1
ATOM 708 O O . SER A 1 95 ? -1.275 1.27 13.258 1 91.81 95 SER A O 1
ATOM 710 N N . LEU A 1 96 ? -0.599 -0.361 11.945 1 90.62 96 LEU A N 1
ATOM 711 C CA . LEU A 1 96 ? -1.494 0.002 10.852 1 90.62 96 LEU A CA 1
ATOM 712 C C . LEU A 1 96 ? -2.943 0.04 11.32 1 90.62 96 LEU A C 1
ATOM 714 O O . LEU A 1 96 ? -3.689 0.96 10.984 1 90.62 96 LEU A O 1
ATOM 718 N N . GLY A 1 97 ? -3.369 -0.977 12.039 1 89.12 97 GLY A N 1
ATOM 719 C CA . GLY A 1 97 ? -4.742 -1.004 12.516 1 89.12 97 GLY A CA 1
ATOM 720 C C . GLY A 1 97 ? -5.109 0.217 13.344 1 89.12 97 GLY A C 1
ATOM 721 O O . GLY A 1 97 ? -6.125 0.864 13.078 1 89.12 97 GLY A O 1
ATOM 722 N N . ARG A 1 98 ? -4.316 0.533 14.258 1 94 98 ARG A N 1
ATOM 723 C CA . ARG A 1 98 ? -4.523 1.687 15.125 1 94 98 ARG A CA 1
ATOM 724 C C . ARG A 1 98 ? -4.508 2.984 14.328 1 94 98 ARG A C 1
ATOM 726 O O . ARG A 1 98 ? -5.328 3.873 14.562 1 94 98 ARG A O 1
ATOM 733 N N . VAL A 1 99 ? -3.635 3.088 13.398 1 95.5 99 VAL A N 1
ATOM 734 C CA . VAL A 1 99 ? -3.477 4.301 12.609 1 95.5 99 VAL A CA 1
ATOM 735 C C . VAL A 1 99 ? -4.676 4.469 11.68 1 95.5 99 VAL A C 1
ATOM 737 O O . VAL A 1 99 ? -5.176 5.582 11.492 1 95.5 99 VAL A O 1
ATOM 740 N N . ARG A 1 100 ? -5.117 3.371 11.172 1 93.44 100 ARG A N 1
ATOM 741 C CA . ARG A 1 100 ? -6.293 3.432 10.305 1 93.44 100 ARG A CA 1
ATOM 742 C C . ARG A 1 100 ? -7.52 3.898 11.086 1 93.44 100 ARG A C 1
ATOM 744 O O . ARG A 1 100 ? -8.344 4.656 10.562 1 93.44 100 ARG A O 1
ATOM 751 N N . LEU A 1 101 ? -7.645 3.432 12.281 1 93.94 101 LEU A N 1
ATOM 752 C CA . LEU A 1 101 ? -8.75 3.873 13.125 1 93.94 101 LEU A CA 1
ATOM 753 C C . LEU A 1 101 ? -8.656 5.371 13.406 1 93.94 101 LEU A C 1
ATOM 755 O O . LEU A 1 101 ? -9.656 6.086 13.305 1 93.94 101 LEU A O 1
ATOM 759 N N . ALA A 1 102 ? -7.496 5.852 13.719 1 96.94 102 ALA A N 1
ATOM 760 C CA . ALA A 1 102 ? -7.266 7.273 13.945 1 96.94 102 ALA A CA 1
ATOM 761 C C . ALA A 1 102 ? -7.562 8.086 12.688 1 96.94 102 ALA A C 1
ATOM 763 O O . ALA A 1 102 ? -8.133 9.18 12.773 1 96.94 102 ALA A O 1
ATOM 764 N N . LEU A 1 103 ? -7.156 7.582 11.594 1 96.12 103 LEU A N 1
ATOM 765 C CA . LEU A 1 103 ? -7.379 8.242 10.312 1 96.12 103 LEU A CA 1
ATOM 766 C C . LEU A 1 103 ? -8.867 8.383 10.023 1 96.12 103 LEU A C 1
ATOM 768 O O . LEU A 1 103 ? -9.32 9.438 9.555 1 96.12 103 LEU A O 1
ATOM 772 N N . LYS A 1 104 ? -9.578 7.316 10.273 1 94.06 104 LYS A N 1
ATOM 773 C CA . LYS A 1 104 ? -11.023 7.363 10.047 1 94.06 104 LYS A CA 1
ATOM 774 C C . LYS A 1 104 ? -11.664 8.508 10.828 1 94.06 104 LYS A C 1
ATOM 776 O O . LYS A 1 104 ? -12.586 9.156 10.336 1 94.06 104 LYS A O 1
ATOM 781 N N . ARG A 1 105 ? -11.148 8.758 11.953 1 95.62 105 ARG A N 1
ATOM 782 C CA . ARG A 1 105 ? -11.672 9.828 12.797 1 95.62 105 ARG A CA 1
ATOM 783 C C . ARG A 1 105 ? -11.188 11.195 12.312 1 95.62 105 ARG A C 1
ATOM 785 O O . ARG A 1 105 ? -11.891 12.195 12.461 1 95.62 105 ARG A O 1
ATOM 792 N N . ALA A 1 106 ? -10.047 11.227 11.734 1 96.81 106 ALA A N 1
ATOM 793 C CA . ALA A 1 106 ? -9.406 12.492 11.383 1 96.81 106 ALA A CA 1
ATOM 794 C C . ALA A 1 106 ? -9.828 12.953 9.992 1 96.81 106 ALA A C 1
ATOM 796 O O . ALA A 1 106 ? -9.727 14.141 9.672 1 96.81 106 ALA A O 1
ATOM 797 N N . LEU A 1 107 ? -10.25 12.055 9.188 1 94.69 107 LEU A N 1
ATOM 798 C CA . LEU A 1 107 ? -10.461 12.336 7.773 1 94.69 107 LEU A CA 1
ATOM 799 C C . LEU A 1 107 ? -11.516 13.43 7.594 1 94.69 107 LEU A C 1
ATOM 801 O O . LEU A 1 107 ? -11.312 14.367 6.816 1 94.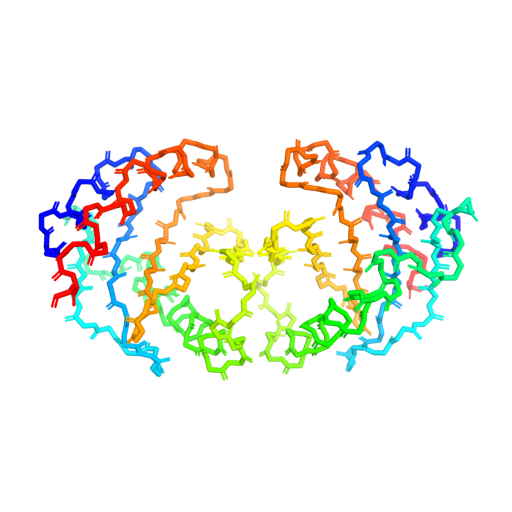69 107 LEU A O 1
ATOM 805 N N . PRO A 1 108 ? -12.703 13.375 8.367 1 94.75 108 PRO A N 1
ATOM 806 C CA . PRO A 1 108 ? -13.672 14.469 8.227 1 94.75 108 PRO A CA 1
ATOM 807 C C . PRO A 1 108 ? -13.086 15.828 8.594 1 94.75 108 PRO A C 1
ATOM 809 O O . PRO A 1 108 ? -13.391 16.828 7.938 1 94.75 108 PRO A O 1
ATOM 812 N N . LYS A 1 109 ? -12.273 15.883 9.617 1 96 109 LYS A N 1
ATOM 813 C CA . LYS A 1 109 ? -11.617 17.125 10.031 1 96 109 LYS A CA 1
ATOM 814 C C . LYS A 1 109 ? -10.664 17.625 8.953 1 96 109 LYS A C 1
ATOM 816 O O . LYS A 1 109 ? -10.57 18.828 8.703 1 96 109 LYS A O 1
ATOM 821 N N . ILE A 1 110 ? -9.977 16.719 8.289 1 95.88 110 ILE A N 1
ATOM 822 C CA . ILE A 1 110 ? -9.023 17.062 7.238 1 95.88 110 ILE A CA 1
ATOM 823 C C . ILE A 1 110 ? -9.758 17.641 6.031 1 95.88 110 ILE A C 1
ATOM 825 O O . ILE A 1 110 ? -9.359 18.672 5.484 1 95.88 110 ILE A O 1
ATOM 829 N N . GLN A 1 111 ? -10.773 16.984 5.684 1 92.38 111 GLN A N 1
ATOM 830 C CA . GLN A 1 111 ? -11.562 17.438 4.539 1 92.38 111 GLN A CA 1
ATOM 831 C C . GLN A 1 111 ? -12.125 18.828 4.781 1 92.38 111 GLN A C 1
ATOM 833 O O . GLN A 1 111 ? -12.141 19.672 3.877 1 92.38 111 GLN A 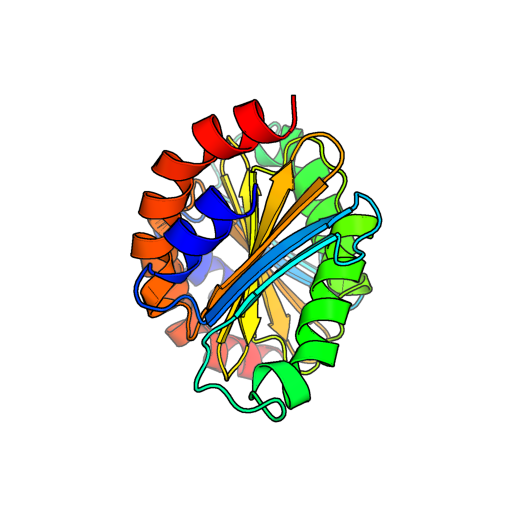O 1
ATOM 838 N N . GLU A 1 112 ? -12.594 19.062 6.02 1 93.5 112 GLU A N 1
ATOM 839 C CA . GLU A 1 112 ? -13.117 20.375 6.395 1 93.5 112 GLU A CA 1
ATOM 840 C C . GLU A 1 112 ? -12.023 21.438 6.352 1 93.5 112 GLU A C 1
ATOM 842 O O . GLU A 1 112 ? -12.258 22.562 5.906 1 93.5 112 GLU A O 1
ATOM 847 N N . ALA A 1 113 ? -10.82 21.016 6.738 1 92.62 113 ALA A N 1
ATOM 848 C CA . ALA A 1 113 ? -9.703 21.953 6.801 1 92.62 113 ALA A CA 1
ATOM 849 C C . ALA A 1 113 ? -9.203 22.312 5.402 1 92.62 113 ALA A C 1
ATOM 851 O O . ALA A 1 113 ? -8.656 23.406 5.188 1 92.62 113 ALA A O 1
ATOM 852 N N . LEU A 1 114 ? -9.422 21.438 4.449 1 91.12 114 LEU A N 1
ATOM 853 C CA . LEU A 1 114 ? -8.969 21.656 3.082 1 91.12 114 LEU A CA 1
ATOM 854 C C . LEU A 1 114 ? -10.023 22.406 2.277 1 91.12 114 LEU A C 1
ATOM 856 O O . LEU A 1 114 ? -9.742 22.922 1.194 1 91.12 114 LEU A O 1
ATOM 860 N N . ALA A 1 115 ? -11.297 22.297 2.627 1 83.88 115 ALA A N 1
ATOM 861 C CA . ALA A 1 115 ? -12.383 22.984 1.933 1 83.88 115 ALA A CA 1
ATOM 862 C C . ALA A 1 115 ? -12.289 24.5 2.143 1 83.88 115 ALA A C 1
ATOM 864 O O . ALA A 1 115 ? -11.727 24.953 3.139 1 83.88 115 ALA A O 1
ATOM 865 N N . MET B 1 1 ? 5.402 -22.984 -9.047 1 92.06 1 MET B N 1
ATOM 866 C CA . MET B 1 1 ? 4.77 -21.672 -8.891 1 92.06 1 MET B CA 1
ATOM 867 C C . MET B 1 1 ? 3.252 -21.812 -8.828 1 92.06 1 MET B C 1
ATOM 869 O O . MET B 1 1 ? 2.625 -21.375 -7.859 1 92.06 1 MET B O 1
ATOM 873 N N . LEU B 1 2 ? 2.691 -22.719 -9.617 1 91.94 2 LEU B N 1
ATOM 874 C CA . LEU B 1 2 ? 1.24 -22.859 -9.664 1 91.94 2 LEU B CA 1
ATOM 875 C C . LEU B 1 2 ? 0.707 -23.438 -8.359 1 91.94 2 LEU B C 1
ATOM 877 O O . LEU B 1 2 ? -0.329 -22.984 -7.855 1 91.94 2 LEU B O 1
ATOM 881 N N . GLU B 1 3 ? 1.428 -24.375 -7.824 1 94.19 3 GLU B N 1
ATOM 882 C CA . GLU B 1 3 ? 1.005 -25 -6.57 1 94.19 3 GLU B CA 1
ATOM 883 C C . GLU B 1 3 ? 1 -23.984 -5.43 1 94.19 3 GLU B C 1
ATOM 885 O O . GLU B 1 3 ? 0.089 -23.984 -4.598 1 94.19 3 GLU B O 1
ATOM 890 N N . VAL B 1 4 ? 1.979 -23.172 -5.391 1 96.44 4 VAL B N 1
ATOM 891 C CA . VAL B 1 4 ? 2.08 -22.172 -4.336 1 96.44 4 VAL B CA 1
ATOM 892 C C . VAL B 1 4 ? 0.978 -21.125 -4.508 1 96.44 4 VAL B C 1
ATOM 894 O O . VAL B 1 4 ? 0.371 -20.688 -3.529 1 96.44 4 VAL B O 1
ATOM 897 N N . LEU B 1 5 ? 0.698 -20.75 -5.734 1 96.38 5 LEU B N 1
ATOM 898 C CA . LEU B 1 5 ? -0.371 -19.797 -6.008 1 96.38 5 LEU B CA 1
ATOM 899 C C . LEU B 1 5 ? -1.724 -20.359 -5.586 1 96.38 5 LEU B C 1
ATOM 901 O O . LEU B 1 5 ? -2.561 -19.625 -5.043 1 96.38 5 LEU B O 1
ATOM 905 N N . LYS B 1 6 ? -1.888 -21.625 -5.855 1 95.38 6 LYS B N 1
ATOM 906 C CA . LYS B 1 6 ? -3.121 -22.281 -5.438 1 95.38 6 LYS B CA 1
ATOM 907 C C . LYS B 1 6 ? -3.268 -22.266 -3.918 1 95.38 6 LYS B C 1
ATOM 909 O O . LYS B 1 6 ? -4.355 -22.016 -3.398 1 95.38 6 LYS B O 1
ATOM 914 N N . GLU B 1 7 ? -2.184 -22.547 -3.262 1 95.69 7 GLU B N 1
ATOM 915 C CA . GLU B 1 7 ? -2.188 -22.5 -1.803 1 95.69 7 GLU B CA 1
ATOM 916 C C . GLU B 1 7 ? -2.57 -21.125 -1.286 1 95.69 7 GLU B C 1
ATOM 918 O O . GLU B 1 7 ? -3.391 -21 -0.375 1 95.69 7 GLU B O 1
ATOM 923 N N . LEU B 1 8 ? -2.012 -20.078 -1.856 1 96.94 8 LEU B N 1
ATOM 924 C CA . LEU B 1 8 ? -2.316 -18.703 -1.446 1 96.94 8 LEU B CA 1
ATOM 925 C C . LEU B 1 8 ? -3.771 -18.359 -1.744 1 96.94 8 LEU B C 1
ATOM 927 O O . LEU B 1 8 ? -4.434 -17.703 -0.944 1 96.94 8 LEU B O 1
ATOM 931 N N . LYS B 1 9 ? -4.23 -18.828 -2.836 1 94.88 9 LYS B N 1
ATOM 932 C CA . LYS B 1 9 ? -5.609 -18.562 -3.23 1 94.88 9 LYS B CA 1
ATOM 933 C C . LYS B 1 9 ? -6.594 -19.188 -2.248 1 94.88 9 LYS B C 1
ATOM 935 O O . LYS B 1 9 ? -7.691 -18.656 -2.041 1 94.88 9 LYS B O 1
ATOM 940 N N . GLU B 1 10 ? -6.23 -20.188 -1.627 1 94.94 10 GLU B N 1
ATOM 941 C CA . GLU B 1 10 ? -7.098 -20.891 -0.687 1 94.94 10 GLU B CA 1
ATOM 942 C C . GLU B 1 10 ? -7.191 -20.141 0.641 1 94.94 10 GLU B C 1
ATOM 944 O O . GLU B 1 10 ? -8.047 -20.453 1.475 1 94.94 10 GLU B O 1
ATOM 949 N N . THR B 1 11 ? -6.285 -19.234 0.801 1 96.06 11 THR B N 1
ATOM 950 C CA . THR B 1 11 ? -6.387 -18.406 1.996 1 96.06 11 THR B CA 1
ATOM 951 C C . THR B 1 11 ? -7.672 -17.578 1.98 1 96.06 11 THR B C 1
ATOM 953 O O . THR B 1 11 ? -7.992 -16.938 0.979 1 96.06 11 THR B O 1
ATOM 956 N N . ARG B 1 12 ? -8.445 -17.641 3.062 1 94.25 12 ARG B N 1
ATOM 957 C CA . ARG B 1 12 ? -9.688 -16.891 3.152 1 94.25 12 ARG B CA 1
ATOM 958 C C . ARG B 1 12 ? -9.453 -15.414 2.863 1 94.25 12 ARG B C 1
ATOM 960 O O . ARG B 1 12 ? -8.539 -14.805 3.426 1 94.25 12 ARG B O 1
ATOM 967 N N . GLY B 1 13 ? -10.25 -14.906 1.924 1 92.12 13 GLY B N 1
ATOM 968 C CA . GLY B 1 13 ? -10.156 -13.492 1.592 1 92.12 13 GLY B CA 1
ATOM 969 C C . GLY B 1 13 ? -9.398 -13.234 0.3 1 92.12 13 GLY B C 1
ATOM 970 O O . GLY B 1 13 ? -9.469 -12.141 -0.256 1 92.12 13 GLY B O 1
ATOM 971 N N . VAL B 1 14 ? -8.633 -14.203 -0.124 1 94 14 VAL B N 1
ATOM 972 C CA . VAL B 1 14 ? -7.898 -14.047 -1.373 1 94 14 VAL B CA 1
ATOM 973 C C . VAL B 1 14 ? -8.797 -14.414 -2.553 1 94 14 VAL B C 1
ATOM 975 O O . VAL B 1 14 ? -9.305 -15.539 -2.629 1 94 14 VAL B O 1
ATOM 978 N N . ARG B 1 15 ? -8.914 -13.531 -3.391 1 90.5 15 ARG B N 1
ATOM 979 C CA . ARG B 1 15 ? -9.766 -13.742 -4.559 1 90.5 15 ARG B CA 1
ATOM 980 C C . ARG B 1 15 ? -8.93 -14.148 -5.77 1 90.5 15 ARG B C 1
ATOM 982 O O . ARG B 1 15 ? -9.391 -14.922 -6.617 1 90.5 15 ARG B O 1
ATOM 989 N N . VAL B 1 16 ? -7.781 -13.586 -5.895 1 91.5 16 VAL B N 1
ATOM 990 C CA . VAL B 1 16 ? -6.887 -13.852 -7.016 1 91.5 16 VAL B CA 1
ATOM 991 C C . VAL B 1 16 ? -5.445 -13.914 -6.523 1 91.5 16 VAL B C 1
ATOM 993 O O . VAL B 1 16 ? -5.031 -13.109 -5.684 1 91.5 16 VAL B O 1
ATOM 996 N N . ALA B 1 17 ? -4.707 -14.828 -6.996 1 94.81 17 ALA B N 1
ATOM 997 C CA . ALA B 1 17 ? -3.254 -14.898 -6.848 1 94.81 17 ALA B CA 1
ATOM 998 C C . ALA B 1 17 ? -2.566 -14.992 -8.203 1 94.81 17 ALA B C 1
ATOM 1000 O O . ALA B 1 17 ? -2.934 -15.82 -9.039 1 94.81 17 ALA B O 1
ATOM 1001 N N . ALA B 1 18 ? -1.553 -14.141 -8.414 1 93.69 18 ALA B N 1
ATOM 1002 C CA . ALA B 1 18 ? -0.902 -14.125 -9.719 1 93.69 18 ALA B CA 1
ATOM 1003 C C . ALA B 1 18 ? 0.588 -13.82 -9.586 1 93.69 18 ALA B C 1
ATOM 1005 O O . ALA B 1 18 ? 1.009 -13.133 -8.656 1 93.69 18 ALA B O 1
ATOM 1006 N N . LEU B 1 19 ? 1.304 -14.352 -10.438 1 94.81 19 LEU B N 1
ATOM 1007 C CA . LEU B 1 19 ? 2.701 -13.984 -10.648 1 94.81 19 LEU B CA 1
ATOM 1008 C C . LEU B 1 19 ? 2.842 -13.031 -11.828 1 94.81 19 LEU B C 1
ATOM 1010 O O . LEU B 1 19 ? 2.338 -13.312 -12.922 1 94.81 19 LEU B O 1
ATOM 1014 N N . LEU B 1 20 ? 3.447 -11.938 -11.57 1 93.38 20 LEU B N 1
ATOM 1015 C CA . LEU B 1 20 ? 3.693 -10.953 -12.617 1 93.38 20 LEU B CA 1
ATOM 1016 C C . LEU B 1 20 ? 5.172 -10.906 -12.984 1 93.38 20 LEU B C 1
ATOM 1018 O O . LEU B 1 20 ? 6.035 -11.148 -12.133 1 93.38 20 LEU B O 1
ATOM 1022 N N . SER B 1 21 ? 5.422 -10.586 -14.227 1 92.88 21 SER B N 1
ATOM 1023 C CA . SER B 1 21 ? 6.785 -10.273 -14.641 1 92.88 21 SER B CA 1
ATOM 1024 C C . SER B 1 21 ? 7.27 -8.969 -14.008 1 92.88 21 SER B C 1
ATOM 1026 O O . SER B 1 21 ? 6.5 -8.273 -13.344 1 92.88 21 SER B O 1
ATOM 1028 N N . GLU B 1 22 ? 8.531 -8.703 -14.164 1 89.62 22 GLU B N 1
ATOM 1029 C CA . GLU B 1 22 ? 9.141 -7.484 -13.633 1 89.62 22 GLU B CA 1
ATOM 1030 C C . GLU B 1 22 ? 8.414 -6.242 -14.148 1 89.62 22 GLU B C 1
ATOM 1032 O O . GLU B 1 22 ? 8.258 -5.258 -13.422 1 89.62 22 GLU B O 1
ATOM 1037 N N . ASP B 1 23 ? 8 -6.367 -15.359 1 86.69 23 ASP B N 1
ATOM 1038 C CA . ASP B 1 23 ? 7.348 -5.219 -15.977 1 86.69 23 ASP B CA 1
ATOM 1039 C C . ASP B 1 23 ? 5.84 -5.246 -15.742 1 86.69 23 ASP B C 1
ATOM 1041 O O . ASP B 1 23 ? 5.105 -4.406 -16.266 1 86.69 23 ASP B O 1
ATOM 1045 N N . GLY B 1 24 ? 5.293 -6.211 -15.008 1 88.44 24 GLY B N 1
ATOM 1046 C CA . GLY B 1 24 ? 3.926 -6.145 -14.516 1 88.44 24 GLY B CA 1
ATOM 1047 C C . GLY B 1 24 ? 2.961 -7 -15.312 1 88.44 24 GLY B C 1
ATOM 1048 O O . GLY B 1 24 ? 1.745 -6.895 -15.148 1 88.44 24 GLY B O 1
ATOM 1049 N N . PHE B 1 25 ? 3.408 -7.812 -16.219 1 89 25 PHE B N 1
ATOM 1050 C CA . PHE B 1 25 ? 2.52 -8.664 -16.984 1 89 25 PHE B CA 1
ATOM 1051 C C . PHE B 1 25 ? 2.256 -9.977 -16.266 1 89 25 PHE B C 1
ATOM 1053 O O . PHE B 1 25 ? 3.16 -10.539 -15.641 1 89 25 PHE B O 1
ATOM 1060 N N . VAL B 1 26 ? 1.056 -10.484 -16.438 1 91.88 26 VAL B N 1
ATOM 1061 C CA . VAL B 1 26 ? 0.671 -11.719 -15.766 1 91.88 26 VAL B CA 1
ATOM 1062 C C . VAL B 1 26 ? 1.417 -12.898 -16.391 1 91.88 26 VAL B C 1
ATOM 1064 O O . VAL B 1 26 ? 1.365 -13.102 -17.609 1 91.88 26 VAL B O 1
ATOM 1067 N N . VAL B 1 27 ? 2.109 -13.648 -15.648 1 93.62 27 VAL B N 1
ATOM 1068 C CA . VAL B 1 27 ? 2.82 -14.859 -16.047 1 93.62 27 VAL B CA 1
ATOM 1069 C C . VAL B 1 27 ? 1.967 -16.078 -15.742 1 93.62 27 VAL B C 1
ATOM 1071 O O . VAL B 1 27 ? 1.834 -16.984 -16.578 1 93.62 27 VAL B O 1
ATOM 1074 N N . GLU B 1 28 ? 1.435 -16.141 -14.562 1 93.06 28 GLU B N 1
ATOM 1075 C CA . GLU B 1 28 ? 0.563 -17.188 -14.055 1 93.06 28 GLU B CA 1
ATOM 1076 C C . GLU B 1 28 ? -0.459 -16.641 -13.07 1 93.06 28 GLU B C 1
ATOM 1078 O O . GLU B 1 28 ? -0.188 -15.656 -12.367 1 93.06 28 GLU B O 1
ATOM 1083 N N . GLU B 1 29 ? -1.607 -17.266 -13.039 1 92.62 29 GLU B N 1
ATOM 1084 C CA . GLU B 1 29 ? -2.652 -16.75 -12.156 1 92.62 29 GLU B CA 1
ATOM 1085 C C . GLU B 1 29 ? -3.602 -17.875 -11.727 1 92.62 29 GLU B C 1
ATOM 1087 O O . GLU B 1 29 ? -3.842 -18.812 -12.484 1 92.62 29 GLU B O 1
ATOM 1092 N N . VAL B 1 30 ? -4.027 -17.812 -10.531 1 91.06 30 VAL B N 1
ATOM 1093 C CA . VAL B 1 30 ? -5.098 -18.656 -9.992 1 91.06 30 VAL B CA 1
ATOM 1094 C C . VAL B 1 30 ? -6.215 -17.766 -9.445 1 91.06 30 VAL B C 1
ATOM 1096 O O . VAL B 1 30 ? -5.953 -16.828 -8.688 1 91.06 30 VAL B O 1
ATOM 1099 N N . ARG B 1 31 ? -7.402 -18.016 -9.898 1 86.31 31 ARG B N 1
ATOM 1100 C CA . ARG B 1 31 ? -8.539 -17.219 -9.453 1 86.31 31 ARG B CA 1
ATOM 1101 C C . ARG B 1 31 ? -9.664 -18.109 -8.938 1 86.31 31 ARG B C 1
ATOM 1103 O O . ARG B 1 31 ? -9.664 -19.312 -9.18 1 86.31 31 ARG B O 1
ATOM 1110 N N . GLU B 1 32 ? -10.492 -17.625 -8.102 1 72.5 32 GLU B N 1
ATOM 1111 C CA . GLU B 1 32 ? -11.672 -18.344 -7.629 1 72.5 32 GLU B CA 1
ATOM 1112 C C . GLU B 1 32 ? -12.531 -18.812 -8.797 1 72.5 32 GLU B C 1
ATOM 1114 O O . GLU B 1 32 ? -12.734 -18.094 -9.766 1 72.5 32 GLU B O 1
ATOM 1119 N N . GLU B 1 33 ? -12.766 -20.172 -8.906 1 59.16 33 GLU B N 1
ATOM 1120 C CA . GLU B 1 33 ? -13.539 -20.828 -9.961 1 59.16 33 GLU B CA 1
ATOM 1121 C C . GLU B 1 33 ? -14.875 -20.125 -10.18 1 59.16 33 GLU B C 1
ATOM 1123 O O . GLU B 1 33 ? -15.336 -20.016 -11.32 1 59.16 33 GLU B O 1
ATOM 1128 N N . SER B 1 34 ? -15.773 -20.234 -9.062 1 54.66 34 SER B N 1
ATOM 1129 C CA . SER B 1 34 ? -17.125 -19.703 -9.242 1 54.66 34 SER B CA 1
ATOM 1130 C C . SER B 1 34 ? -17.109 -18.219 -9.578 1 54.66 34 SER B C 1
ATOM 1132 O O . SER B 1 34 ? -18.156 -17.609 -9.75 1 54.66 34 SER B O 1
ATOM 1134 N N . ALA B 1 35 ? -15.992 -17.812 -9.398 1 49.56 35 ALA B N 1
ATOM 1135 C CA . ALA B 1 35 ? -16.031 -16.391 -9.68 1 49.56 35 ALA B CA 1
ATOM 1136 C C . ALA B 1 35 ? -16.328 -16.141 -11.156 1 49.56 35 ALA B C 1
ATOM 1138 O O . ALA B 1 35 ? -15.508 -16.469 -12.023 1 49.56 35 ALA B O 1
ATOM 1139 N N . PRO B 1 36 ? -17.609 -16.312 -11.602 1 43.44 36 PRO B N 1
ATOM 1140 C CA . PRO B 1 36 ? -17.875 -16.109 -13.023 1 43.44 36 PRO B CA 1
ATOM 1141 C C . PRO B 1 36 ? -16.812 -15.25 -13.703 1 43.44 36 PRO B C 1
ATOM 1143 O O . PRO B 1 36 ? -16.109 -14.484 -13.039 1 43.44 36 PRO B O 1
ATOM 1146 N N . GLU B 1 37 ? -16.609 -15.406 -15.094 1 41.34 37 GLU B N 1
ATOM 1147 C CA . GLU B 1 37 ? -15.797 -14.539 -15.945 1 41.34 37 GLU B CA 1
ATOM 1148 C C . GLU B 1 37 ? -15.688 -13.133 -15.367 1 41.34 37 GLU B C 1
ATOM 1150 O O . GLU B 1 37 ? -14.703 -12.43 -15.609 1 41.34 37 GLU B O 1
ATOM 1155 N N . ALA B 1 38 ? -17.047 -12.477 -15.453 1 40.81 38 ALA B N 1
ATOM 1156 C CA . ALA B 1 38 ? -17.188 -11.031 -15.375 1 40.81 38 ALA B CA 1
ATOM 1157 C C . ALA B 1 38 ? -16.625 -10.492 -14.062 1 40.81 38 ALA B C 1
ATOM 1159 O O . ALA B 1 38 ? -17.25 -9.656 -13.414 1 40.81 38 ALA B O 1
ATOM 1160 N N . SER B 1 39 ? -15.984 -11.211 -13.211 1 40.91 39 SER B N 1
ATOM 1161 C CA . SER B 1 39 ? -15.68 -10.969 -11.797 1 40.91 39 SER B CA 1
ATOM 1162 C C . SER B 1 39 ? -15.273 -9.516 -11.562 1 40.91 39 SER B C 1
ATOM 1164 O O . SER B 1 39 ? -14.867 -8.82 -12.5 1 40.91 39 SER B O 1
ATOM 1166 N N . LEU B 1 40 ? -15.758 -9.039 -10.352 1 44.72 40 LEU B N 1
ATOM 1167 C CA . LEU B 1 40 ? -15.297 -7.742 -9.875 1 44.72 40 LEU B CA 1
ATOM 1168 C C . LEU B 1 40 ? -13.875 -7.465 -10.352 1 44.72 40 LEU B C 1
ATOM 1170 O O . LEU B 1 40 ? -13.547 -6.34 -10.727 1 44.72 40 LEU B O 1
ATOM 1174 N N . LEU B 1 41 ? -12.992 -8.68 -10.336 1 49.59 41 LEU B N 1
ATOM 1175 C CA . LEU B 1 41 ? -11.68 -8.562 -10.953 1 49.59 41 LEU B CA 1
ATOM 1176 C C . LEU B 1 41 ? -11.805 -8.297 -12.445 1 49.59 41 LEU B C 1
ATOM 1178 O O . LEU B 1 41 ? -11.031 -7.516 -13.008 1 49.59 41 LEU B O 1
ATOM 1182 N N . ALA B 1 42 ? -12.844 -9.039 -13.07 1 51.62 42 ALA B N 1
ATOM 1183 C CA . ALA B 1 42 ? -12.945 -8.656 -14.477 1 51.62 42 ALA B CA 1
ATOM 1184 C C . ALA B 1 42 ? -13.25 -7.168 -14.625 1 51.62 42 ALA B C 1
ATOM 1186 O O . ALA B 1 42 ? -12.617 -6.473 -15.422 1 51.62 42 ALA B O 1
ATOM 1187 N N . ALA B 1 43 ? -14.344 -6.762 -13.969 1 55.06 43 ALA B N 1
ATOM 1188 C CA . ALA B 1 43 ? -14.719 -5.355 -14.062 1 55.06 43 ALA B CA 1
ATOM 1189 C C . ALA B 1 43 ? -13.641 -4.453 -13.469 1 55.06 43 ALA B C 1
ATOM 1191 O O . ALA B 1 43 ? -13.391 -3.357 -13.977 1 55.06 43 ALA B O 1
ATOM 1192 N N . ARG B 1 44 ? -12.969 -5.043 -12.477 1 62.66 44 ARG B N 1
ATOM 1193 C CA . ARG B 1 44 ? -11.992 -4.211 -11.789 1 62.66 44 ARG B CA 1
ATOM 1194 C C . ARG B 1 44 ? -10.57 -4.703 -12.055 1 62.66 44 ARG B C 1
ATOM 1196 O O . ARG B 1 44 ? -9.602 -4.016 -11.742 1 62.66 44 ARG B O 1
ATOM 1203 N N . SER B 1 45 ? -10.648 -5.844 -12.758 1 69.69 45 SER B N 1
ATOM 1204 C CA . SER B 1 45 ? -9.359 -6.477 -13.023 1 69.69 45 SER B CA 1
ATOM 1205 C C . SER B 1 45 ? -8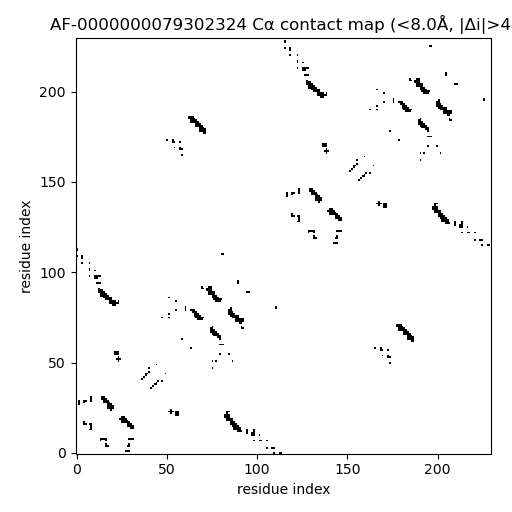.43 -5.543 -13.781 1 69.69 45 SER B C 1
ATOM 1207 O O . SER B 1 45 ? -7.238 -5.453 -13.469 1 69.69 45 SER B O 1
ATOM 1209 N N . ALA B 1 46 ? -9.211 -4.836 -14.688 1 75.31 46 ALA B N 1
ATOM 1210 C CA . ALA B 1 46 ? -8.344 -3.941 -15.453 1 75.31 46 ALA B CA 1
ATOM 1211 C C . ALA B 1 46 ? -7.727 -2.875 -14.555 1 75.31 46 ALA B C 1
ATOM 1213 O O . ALA B 1 46 ? -6.543 -2.553 -14.68 1 75.31 46 ALA B O 1
ATOM 1214 N N . THR B 1 47 ? -8.578 -2.342 -13.641 1 79.25 47 THR B N 1
ATOM 1215 C CA . THR B 1 47 ? -8.102 -1.31 -12.719 1 79.25 47 THR B CA 1
ATOM 1216 C C . THR B 1 47 ? -7.012 -1.858 -11.805 1 79.25 47 THR B C 1
ATOM 1218 O O . THR B 1 47 ? -5.949 -1.247 -11.656 1 79.25 47 THR B O 1
ATOM 1221 N N . VAL B 1 48 ? -7.211 -3.002 -11.281 1 82.88 48 VAL B N 1
ATOM 1222 C CA . VAL B 1 48 ? -6.289 -3.609 -10.328 1 82.88 48 VAL B CA 1
ATOM 1223 C C . VAL B 1 48 ? -4.988 -3.982 -11.031 1 82.88 48 VAL B C 1
ATOM 1225 O O . VAL B 1 48 ? -3.898 -3.676 -10.539 1 82.88 48 VAL B O 1
ATOM 1228 N N . LEU B 1 49 ? -5.117 -4.59 -12.195 1 83.88 49 LEU B N 1
ATOM 1229 C CA . LEU B 1 49 ? -3.924 -4.973 -12.938 1 83.88 49 LEU B CA 1
ATOM 1230 C C . LEU B 1 49 ? -3.166 -3.744 -13.422 1 83.88 49 LEU B C 1
ATOM 1232 O O . LEU B 1 49 ? -1.934 -3.742 -13.453 1 83.88 49 LEU B O 1
ATOM 1236 N N . GLY B 1 50 ? -3.963 -2.754 -13.844 1 84.19 50 GLY B N 1
ATOM 1237 C CA . GLY B 1 50 ? -3.332 -1.497 -14.211 1 84.19 50 GLY B CA 1
ATOM 1238 C C . GLY B 1 50 ? -2.545 -0.867 -13.078 1 84.19 50 GLY B C 1
ATOM 1239 O O . GLY B 1 50 ? -1.418 -0.407 -13.281 1 84.19 50 GLY B O 1
ATOM 1240 N N . THR B 1 51 ? -3.141 -0.877 -11.922 1 86.69 51 THR B N 1
ATOM 1241 C CA . THR B 1 51 ? -2.457 -0.36 -10.742 1 86.69 51 THR B CA 1
ATOM 1242 C C . THR B 1 51 ? -1.223 -1.197 -10.422 1 86.69 51 THR B C 1
ATOM 1244 O O . THR B 1 51 ? -0.146 -0.654 -10.172 1 86.69 51 THR B O 1
ATOM 1247 N N . ALA B 1 52 ? -1.352 -2.475 -10.43 1 88.44 52 ALA B N 1
ATOM 1248 C CA . ALA B 1 52 ? -0.234 -3.373 -10.148 1 88.44 52 ALA B CA 1
ATOM 1249 C C . ALA B 1 52 ? 0.924 -3.123 -11.109 1 88.44 52 ALA B C 1
ATOM 1251 O O . ALA B 1 52 ? 2.082 -3.059 -10.695 1 88.44 52 AL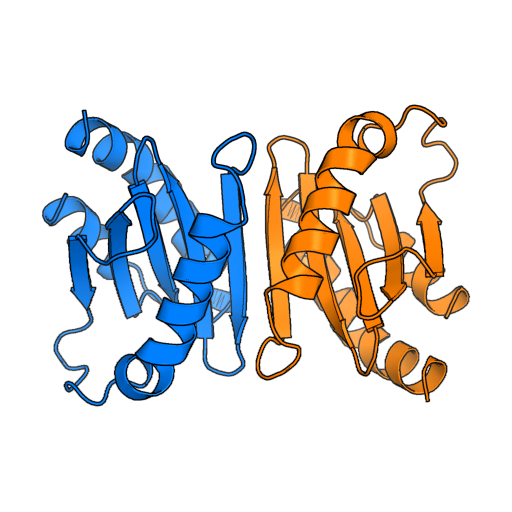A B O 1
ATOM 1252 N N . LYS B 1 53 ? 0.566 -2.988 -12.344 1 86.88 53 LYS B N 1
ATOM 1253 C CA . LYS B 1 53 ? 1.577 -2.725 -13.359 1 86.88 53 LYS B CA 1
ATOM 1254 C C . LYS B 1 53 ? 2.275 -1.391 -13.109 1 86.88 53 LYS B C 1
ATOM 1256 O O . LYS B 1 53 ? 3.502 -1.303 -13.188 1 86.88 53 LYS B O 1
ATOM 1261 N N . ALA B 1 54 ? 1.501 -0.408 -12.844 1 86.88 54 ALA B N 1
ATOM 1262 C CA . ALA B 1 54 ? 2.064 0.909 -12.562 1 86.88 54 ALA B CA 1
ATOM 1263 C C . ALA B 1 54 ? 3.006 0.856 -11.359 1 86.88 54 ALA B C 1
ATOM 1265 O O . ALA B 1 54 ? 4.09 1.44 -11.391 1 86.88 54 ALA B O 1
ATOM 1266 N N . LEU B 1 55 ? 2.65 0.172 -10.344 1 88.12 55 LEU B N 1
ATOM 1267 C CA . LEU B 1 55 ? 3.467 0.04 -9.141 1 88.12 55 LEU B CA 1
ATOM 1268 C C . LEU B 1 55 ? 4.75 -0.727 -9.438 1 88.12 55 LEU B C 1
ATOM 1270 O O . LEU B 1 55 ? 5.832 -0.334 -8.992 1 88.12 55 LEU B O 1
ATOM 1274 N N . ALA B 1 56 ? 4.613 -1.784 -10.156 1 86.12 56 ALA B N 1
ATOM 1275 C CA . ALA B 1 56 ? 5.773 -2.6 -10.516 1 86.12 56 ALA B CA 1
ATOM 1276 C C . ALA B 1 56 ? 6.801 -1.783 -11.289 1 86.12 56 ALA B C 1
ATOM 1278 O O . ALA B 1 56 ? 8.008 -1.962 -11.109 1 86.12 56 ALA B O 1
ATOM 1279 N N . GLN B 1 57 ? 6.305 -0.91 -12.055 1 85.44 57 GLN B N 1
ATOM 1280 C CA . GLN B 1 57 ? 7.18 -0.123 -12.914 1 85.44 57 GLN B CA 1
ATOM 1281 C C . GLN B 1 57 ? 7.758 1.075 -12.164 1 85.44 57 GLN B C 1
ATOM 1283 O O . GLN B 1 57 ? 8.797 1.617 -12.555 1 85.44 57 GLN B O 1
ATOM 1288 N N . THR B 1 58 ? 7.062 1.493 -11.188 1 82.44 58 THR B N 1
ATOM 1289 C CA . THR B 1 58 ? 7.438 2.717 -10.484 1 82.44 58 THR B CA 1
ATOM 1290 C C . THR B 1 58 ? 8.328 2.402 -9.289 1 82.44 58 THR B C 1
ATOM 1292 O O . THR B 1 58 ? 9.32 3.098 -9.047 1 82.44 58 THR B O 1
ATOM 1295 N N . LEU B 1 59 ? 7.887 1.385 -8.57 1 78.06 59 LEU B N 1
ATOM 1296 C CA . LEU B 1 59 ? 8.586 1.131 -7.316 1 78.06 59 LEU B CA 1
ATOM 1297 C C . LEU B 1 59 ? 9.734 0.153 -7.516 1 78.06 59 LEU B C 1
ATOM 1299 O O . LEU B 1 59 ? 9.586 -0.85 -8.219 1 78.06 59 LEU B O 1
ATOM 1303 N N . GLY B 1 60 ? 10.797 0.636 -7.586 1 66.38 60 GLY B N 1
ATOM 1304 C CA . GLY B 1 60 ? 11.961 -0.227 -7.672 1 66.38 60 GLY B CA 1
ATOM 1305 C C . GLY B 1 60 ? 11.891 -1.425 -6.742 1 66.38 60 GLY B C 1
ATOM 1306 O O . GLY B 1 60 ? 11.023 -1.483 -5.863 1 66.38 60 GLY B O 1
ATOM 1307 N N . GLN B 1 61 ? 12.492 -2.531 -7.059 1 62.53 61 GLN B N 1
ATOM 1308 C CA . GLN B 1 61 ? 12.531 -3.793 -6.328 1 62.53 61 GLN B CA 1
ATOM 1309 C C . GLN B 1 61 ? 13.352 -3.664 -5.051 1 62.53 61 GLN B C 1
ATOM 1311 O O . GLN B 1 61 ? 13.148 -4.414 -4.094 1 62.53 61 GLN B O 1
ATOM 1316 N N . GLU B 1 62 ? 14 -2.551 -4.945 1 68 62 GLU B N 1
ATOM 1317 C CA . GLU B 1 62 ? 14.922 -2.555 -3.807 1 68 62 GLU B CA 1
ATOM 1318 C C . GLU B 1 62 ? 14.297 -1.861 -2.598 1 68 62 GLU B C 1
ATOM 1320 O O . GLU B 1 62 ? 13.656 -0.819 -2.736 1 68 62 GLU B O 1
ATOM 1325 N N . GLY B 1 63 ? 14.297 -2.555 -1.514 1 79.31 63 GLY B N 1
ATOM 1326 C CA . GLY B 1 63 ? 13.977 -2.01 -0.204 1 79.31 63 GLY B CA 1
ATOM 1327 C C . GLY B 1 63 ? 12.508 -2.1 0.135 1 79.31 63 GLY B C 1
ATOM 1328 O O . GLY B 1 63 ? 12.117 -1.939 1.295 1 79.31 63 GLY B O 1
ATOM 1329 N N . VAL B 1 64 ? 11.656 -2.389 -0.833 1 88.5 64 VAL B N 1
ATOM 1330 C CA . VAL B 1 64 ? 10.227 -2.502 -0.581 1 88.5 64 VAL B CA 1
ATOM 1331 C C . VAL B 1 64 ? 9.867 -3.949 -0.242 1 88.5 64 VAL B C 1
ATOM 1333 O O . VAL B 1 64 ? 10.234 -4.871 -0.975 1 88.5 64 VAL B O 1
ATOM 1336 N N . GLU B 1 65 ? 9.25 -4.16 0.838 1 90.44 65 GLU B N 1
ATOM 1337 C CA . GLU B 1 65 ? 8.828 -5.5 1.229 1 90.44 65 GLU B CA 1
ATOM 1338 C C . GLU B 1 65 ? 7.465 -5.84 0.635 1 90.44 65 GLU B C 1
ATOM 1340 O O . GLU B 1 65 ? 7.262 -6.949 0.134 1 90.44 65 GLU B O 1
ATOM 1345 N N . GLU B 1 66 ? 6.527 -4.934 0.714 1 93.12 66 GLU B N 1
ATOM 1346 C CA . GLU B 1 66 ? 5.207 -5.125 0.12 1 93.12 66 GLU B CA 1
ATOM 1347 C C . GLU B 1 66 ? 4.488 -3.795 -0.076 1 93.12 66 GLU B C 1
ATOM 1349 O O . GLU B 1 66 ? 4.797 -2.812 0.602 1 93.12 66 GLU B O 1
ATOM 1354 N N . VAL B 1 67 ? 3.566 -3.742 -1.054 1 93.75 67 VAL B N 1
ATOM 1355 C CA . VAL B 1 67 ? 2.707 -2.596 -1.326 1 93.75 67 VAL B CA 1
ATOM 1356 C C . VAL B 1 67 ? 1.242 -3.027 -1.287 1 93.75 67 VAL B C 1
ATOM 1358 O O . VAL B 1 67 ? 0.871 -4.039 -1.888 1 93.75 67 VAL B O 1
ATOM 1361 N N . MET B 1 68 ? 0.472 -2.262 -0.615 1 94.25 68 MET B N 1
ATOM 1362 C CA . MET B 1 68 ? -0.961 -2.531 -0.541 1 94.25 68 MET B CA 1
ATOM 1363 C C . MET B 1 68 ? -1.768 -1.32 -0.996 1 94.25 68 MET B C 1
ATOM 1365 O O . MET B 1 68 ? -1.49 -0.193 -0.581 1 94.25 68 MET B O 1
ATOM 1369 N N . VAL B 1 69 ? -2.703 -1.555 -1.849 1 92.94 69 VAL B N 1
ATOM 1370 C CA . VAL B 1 69 ? -3.652 -0.534 -2.279 1 92.94 69 VAL B CA 1
ATOM 1371 C C . VAL B 1 69 ? -5.07 -0.956 -1.902 1 92.94 69 VAL B C 1
ATOM 1373 O O . VAL B 1 69 ? -5.512 -2.057 -2.244 1 92.94 69 VAL B O 1
ATOM 1376 N N . GLU B 1 70 ? -5.734 -0.132 -1.24 1 92.12 70 GLU B N 1
ATOM 1377 C CA . GLU B 1 70 ? -7.109 -0.415 -0.845 1 92.12 70 GLU B CA 1
ATOM 1378 C C . GLU B 1 70 ? -8.102 0.314 -1.744 1 92.12 70 GLU B C 1
ATOM 1380 O O . GLU B 1 70 ? -7.922 1.494 -2.051 1 92.12 70 GLU B O 1
ATOM 1385 N N . TYR B 1 71 ? -9.109 -0.419 -2.174 1 87.12 71 TYR B N 1
ATOM 1386 C CA . TYR B 1 71 ? -10.258 0.054 -2.934 1 87.12 71 TYR B CA 1
ATOM 1387 C C . TYR B 1 71 ? -11.555 -0.216 -2.18 1 87.12 71 TYR B C 1
ATOM 1389 O O . TYR B 1 71 ? -11.578 -1.006 -1.233 1 87.12 71 TYR B O 1
ATOM 1397 N N . PRO B 1 72 ? -12.57 0.471 -2.596 1 83.69 72 PRO B N 1
ATOM 1398 C CA . PRO B 1 72 ? -13.867 0.191 -1.965 1 83.69 72 PRO B CA 1
ATOM 1399 C C . PRO B 1 72 ? -14.25 -1.286 -2.035 1 83.69 72 PRO B C 1
ATOM 1401 O O . PRO B 1 72 ? -14.852 -1.816 -1.099 1 83.69 72 PRO B O 1
ATOM 1404 N N . GLU B 1 73 ? -13.805 -2.004 -3.02 1 79.75 73 GLU B N 1
ATOM 1405 C CA . GLU B 1 73 ? -14.289 -3.367 -3.236 1 79.75 73 GLU B CA 1
ATOM 1406 C C . GLU B 1 73 ? -13.211 -4.391 -2.893 1 79.75 73 GLU B C 1
ATOM 1408 O O . GLU B 1 73 ? -13.383 -5.586 -3.141 1 79.75 73 GLU B O 1
ATOM 1413 N N . GLY B 1 74 ? -12.141 -3.906 -2.389 1 88.44 74 GLY B N 1
ATOM 1414 C CA . GLY B 1 74 ? -11.086 -4.863 -2.078 1 88.44 74 GLY B CA 1
ATOM 1415 C C . GLY B 1 74 ? -9.734 -4.219 -1.871 1 88.44 74 GLY B C 1
ATOM 1416 O O . GLY B 1 74 ? -9.648 -3.025 -1.568 1 88.44 74 GLY B O 1
ATOM 1417 N N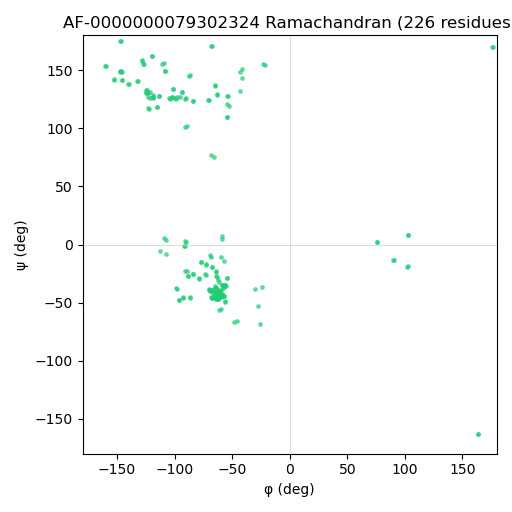 . ALA B 1 75 ? -8.734 -5.09 -1.95 1 92.19 75 ALA B N 1
ATOM 1418 C CA . ALA B 1 75 ? -7.363 -4.617 -1.759 1 92.19 75 ALA B CA 1
ATOM 1419 C C . ALA B 1 75 ? -6.387 -5.395 -2.637 1 92.19 75 ALA B C 1
ATOM 1421 O O . ALA B 1 75 ? -6.551 -6.598 -2.844 1 92.19 75 ALA B O 1
ATOM 1422 N N . LEU B 1 76 ? -5.461 -4.68 -3.123 1 93.12 76 LEU B N 1
ATOM 1423 C CA . LEU B 1 76 ? -4.355 -5.242 -3.893 1 93.12 76 LEU B CA 1
ATOM 1424 C C . LEU B 1 76 ? -3.088 -5.324 -3.047 1 93.12 76 LEU B C 1
ATOM 1426 O O . LEU B 1 76 ? -2.709 -4.348 -2.395 1 93.12 76 LEU B O 1
ATOM 1430 N N . LEU B 1 77 ? -2.502 -6.492 -2.99 1 95.06 77 LEU B N 1
ATOM 1431 C CA . LEU B 1 77 ? -1.209 -6.695 -2.346 1 95.06 77 LEU B CA 1
ATOM 1432 C C . LEU B 1 77 ? -0.153 -7.113 -3.361 1 95.06 77 LEU B C 1
ATOM 1434 O O . LEU B 1 77 ? -0.297 -8.141 -4.023 1 95.06 77 LEU B O 1
ATOM 1438 N N . LEU B 1 78 ? 0.846 -6.297 -3.486 1 94.69 78 LEU B N 1
ATOM 1439 C CA . LEU B 1 78 ? 1.956 -6.543 -4.398 1 94.69 78 LEU B CA 1
ATOM 1440 C C . LEU B 1 78 ? 3.252 -6.781 -3.631 1 94.69 78 LEU B C 1
ATOM 1442 O O . LEU B 1 78 ? 3.635 -5.969 -2.787 1 94.69 78 LEU B O 1
ATOM 1446 N N . VAL B 1 79 ? 3.916 -7.852 -3.928 1 95.06 79 VAL B N 1
ATOM 1447 C CA . VAL B 1 79 ? 5.152 -8.234 -3.254 1 95.06 79 VAL B CA 1
ATOM 1448 C C . VAL B 1 79 ? 6.273 -8.391 -4.281 1 95.06 79 VAL B C 1
ATOM 1450 O O . VAL B 1 79 ? 6.199 -9.258 -5.16 1 95.06 79 VAL B O 1
ATOM 1453 N N . PRO B 1 80 ? 7.285 -7.559 -4.141 1 93.69 80 PRO B N 1
ATOM 1454 C CA . PRO B 1 80 ? 8.43 -7.73 -5.039 1 93.69 80 PRO B CA 1
ATOM 1455 C C . PRO B 1 80 ? 9.156 -9.062 -4.824 1 93.69 80 PRO B C 1
ATOM 1457 O O . PRO B 1 80 ? 9.336 -9.492 -3.684 1 93.69 80 PRO B O 1
ATOM 1460 N N . LEU B 1 81 ? 9.5 -9.695 -5.922 1 93.19 81 LEU B N 1
ATOM 1461 C CA . LEU B 1 81 ? 10.32 -10.898 -5.98 1 93.19 81 LEU B CA 1
ATOM 1462 C C . LEU B 1 81 ? 11.477 -10.719 -6.957 1 93.19 81 LEU B C 1
ATOM 1464 O O . LEU B 1 81 ? 11.469 -9.797 -7.777 1 93.19 81 LEU B O 1
ATOM 1468 N N . PRO B 1 82 ? 12.5 -11.508 -6.789 1 90.31 82 PRO B N 1
ATOM 1469 C CA . PRO B 1 82 ? 13.562 -11.422 -7.797 1 90.31 82 PRO B CA 1
ATOM 1470 C C . PRO B 1 82 ? 13.047 -11.617 -9.219 1 90.31 82 PRO B C 1
ATOM 1472 O O . PRO B 1 82 ? 12.664 -12.734 -9.586 1 90.31 82 PRO B O 1
ATOM 1475 N N . GLY B 1 83 ? 13.039 -10.57 -10.008 1 91.31 83 GLY B N 1
ATOM 1476 C CA . GLY B 1 83 ? 12.648 -10.625 -11.414 1 91.31 83 GLY B CA 1
ATOM 1477 C C . GLY B 1 83 ? 11.148 -10.734 -11.609 1 91.31 83 GLY B C 1
ATOM 1478 O O . GLY B 1 83 ? 10.68 -10.914 -12.734 1 91.31 83 GLY B O 1
ATOM 1479 N N . HIS B 1 84 ? 10.344 -10.727 -10.57 1 94.44 84 HIS B N 1
ATOM 1480 C CA . HIS B 1 84 ? 8.891 -10.891 -10.641 1 94.44 84 HIS B CA 1
ATOM 1481 C C . HIS B 1 84 ? 8.195 -10.094 -9.547 1 94.44 84 HIS B C 1
ATOM 1483 O O . HIS B 1 84 ? 8.852 -9.453 -8.727 1 94.44 84 HIS B O 1
ATOM 1489 N N . HIS B 1 85 ? 6.906 -10.102 -9.602 1 94.38 85 HIS B N 1
ATOM 1490 C CA . HIS B 1 85 ? 6.047 -9.641 -8.516 1 94.38 85 HIS B CA 1
ATOM 1491 C C . HIS B 1 85 ? 4.945 -10.648 -8.219 1 94.38 85 HIS B C 1
ATOM 1493 O O . HIS B 1 85 ? 4.395 -11.266 -9.141 1 94.38 85 HIS B O 1
ATOM 1499 N N . LEU B 1 86 ? 4.676 -10.805 -7.023 1 95.88 86 LEU B N 1
ATOM 1500 C CA . LEU B 1 86 ? 3.48 -11.531 -6.613 1 95.88 86 LEU B CA 1
ATOM 1501 C C . LEU B 1 86 ? 2.312 -10.578 -6.383 1 95.88 86 LEU B C 1
ATOM 1503 O O . LEU B 1 86 ? 2.465 -9.555 -5.715 1 95.88 86 LEU B O 1
ATOM 1507 N N . LEU B 1 87 ? 1.189 -10.883 -6.938 1 94.5 87 LEU B N 1
ATOM 1508 C CA . LEU B 1 87 ? -0.027 -10.094 -6.785 1 94.5 87 LEU B CA 1
ATOM 1509 C C . LEU B 1 87 ? -1.13 -10.914 -6.125 1 94.5 87 LEU B C 1
ATOM 1511 O O . LEU B 1 87 ? -1.44 -12.023 -6.574 1 94.5 87 LEU B O 1
ATOM 1515 N N . LEU B 1 88 ? -1.691 -10.383 -5.117 1 95.06 88 LEU B N 1
ATOM 1516 C CA . LEU B 1 88 ? -2.896 -10.93 -4.496 1 95.06 88 LEU B CA 1
ATOM 1517 C C . LEU B 1 88 ? -4.012 -9.891 -4.473 1 95.06 88 LEU B C 1
ATOM 1519 O O . LEU B 1 88 ? -3.787 -8.742 -4.078 1 95.06 88 LEU B O 1
ATOM 1523 N N . PHE B 1 89 ? -5.133 -10.289 -4.91 1 92.62 89 PHE B N 1
ATOM 1524 C CA . PHE B 1 89 ? -6.32 -9.461 -4.754 1 92.62 89 PHE B CA 1
ATOM 1525 C C . PHE B 1 89 ? -7.219 -10 -3.646 1 92.62 89 PHE B C 1
ATOM 1527 O O . PHE B 1 89 ? -7.605 -11.172 -3.67 1 92.62 89 PHE B O 1
ATOM 1534 N N . LEU B 1 90 ? -7.477 -9.156 -2.775 1 92.56 90 LEU B N 1
ATOM 1535 C CA . LEU B 1 90 ? -8.227 -9.531 -1.58 1 92.56 90 LEU B CA 1
ATOM 1536 C C . LEU B 1 90 ? -9.625 -8.93 -1.602 1 92.56 90 LEU B C 1
ATOM 1538 O O . LEU B 1 90 ? -9.859 -7.922 -2.275 1 92.56 90 LEU B O 1
ATOM 1542 N N . ASP B 1 91 ? -10.5 -9.523 -0.91 1 88.38 91 ASP B N 1
ATOM 1543 C CA . ASP B 1 91 ? -11.867 -9.016 -0.796 1 88.38 91 ASP B CA 1
ATOM 1544 C C . ASP B 1 91 ? -11.922 -7.773 0.091 1 88.38 91 ASP B C 1
ATOM 1546 O O . ASP B 1 91 ? -12.906 -7.031 0.063 1 88.38 91 ASP B O 1
ATOM 1550 N N . GLY B 1 92 ? -10.891 -7.539 0.87 1 86.5 92 GLY B N 1
ATOM 1551 C CA . GLY B 1 92 ? -10.836 -6.355 1.712 1 86.5 92 GLY B CA 1
ATOM 1552 C C . GLY B 1 92 ? -9.609 -6.324 2.611 1 86.5 92 GLY B C 1
ATOM 1553 O O . GLY B 1 92 ? -8.898 -7.324 2.738 1 86.5 92 GLY B O 1
ATOM 1554 N N . ALA B 1 93 ? -9.398 -5.176 3.252 1 85.06 93 ALA B N 1
ATOM 1555 C CA . ALA B 1 93 ? -8.266 -4.98 4.152 1 85.06 93 ALA B CA 1
ATOM 1556 C C . ALA B 1 93 ? -8.406 -5.84 5.406 1 85.06 93 ALA B C 1
ATOM 1558 O O . ALA B 1 93 ? -7.422 -6.098 6.098 1 85.06 93 ALA B O 1
ATOM 1559 N N . LYS B 1 94 ? -9.633 -6.289 5.688 1 86.56 94 LYS B N 1
ATOM 1560 C CA . LYS B 1 94 ? -9.875 -7.102 6.871 1 86.56 94 LYS B CA 1
ATOM 1561 C C . LYS B 1 94 ? -9.133 -8.438 6.785 1 86.56 94 LYS B C 1
ATOM 1563 O O . LYS B 1 94 ? -8.844 -9.055 7.809 1 86.56 94 LYS B O 1
ATOM 1568 N N . SER B 1 95 ? -8.812 -8.867 5.613 1 91.75 95 SER B N 1
ATOM 1569 C CA . SER B 1 95 ? -8.141 -10.148 5.418 1 91.75 95 SER B CA 1
ATOM 1570 C C . SER B 1 95 ? -6.629 -9.984 5.402 1 91.75 95 SER B C 1
ATOM 1572 O O . SER B 1 95 ? -5.895 -10.969 5.316 1 91.75 95 SER B O 1
ATOM 1574 N N . LEU B 1 96 ? -6.141 -8.797 5.535 1 90.62 96 LEU B N 1
ATOM 1575 C CA . LEU B 1 96 ? -4.73 -8.5 5.32 1 90.62 96 LEU B CA 1
ATOM 1576 C C . LEU B 1 96 ? -3.859 -9.258 6.316 1 90.62 96 LEU B C 1
ATOM 1578 O O . LEU B 1 96 ? -2.826 -9.82 5.945 1 90.62 96 LEU B O 1
ATOM 1582 N N . GLY B 1 97 ? -4.223 -9.234 7.578 1 89.12 97 GLY B N 1
ATOM 1583 C CA . GLY B 1 97 ? -3.438 -9.938 8.578 1 89.12 97 GLY B CA 1
ATOM 1584 C C . GLY B 1 97 ? -3.268 -11.414 8.266 1 89.12 97 GLY B C 1
ATOM 1585 O O . GLY B 1 97 ? -2.148 -11.93 8.266 1 89.12 97 GLY B O 1
ATOM 1586 N N . ARG B 1 98 ? -4.309 -12.047 7.969 1 93.88 98 ARG B N 1
ATOM 1587 C CA . ARG B 1 98 ? -4.309 -13.469 7.633 1 93.88 98 ARG B CA 1
ATOM 1588 C C . ARG B 1 98 ? -3.5 -13.734 6.367 1 93.88 98 ARG B C 1
ATOM 1590 O O . ARG B 1 98 ? -2.74 -14.703 6.301 1 93.88 98 ARG B O 1
ATOM 1597 N N . VAL B 1 99 ? -3.623 -12.898 5.422 1 95.44 99 VAL B N 1
ATOM 1598 C CA . VAL B 1 99 ? -2.953 -13.07 4.137 1 95.44 99 VAL B CA 1
ATOM 1599 C C . VAL B 1 99 ? -1.45 -12.859 4.305 1 95.44 99 VAL B C 1
ATOM 1601 O O . VAL B 1 99 ? -0.644 -13.586 3.725 1 95.44 99 VAL B O 1
ATOM 1604 N N . ARG B 1 100 ? -1.141 -11.898 5.109 1 93.44 100 ARG B N 1
ATOM 1605 C CA . ARG B 1 100 ? 0.275 -11.656 5.367 1 93.44 100 ARG B CA 1
ATOM 1606 C C . ARG B 1 100 ? 0.919 -12.852 6.062 1 93.44 100 ARG B C 1
ATOM 1608 O O . ARG B 1 100 ? 2.066 -13.203 5.773 1 93.44 100 ARG B O 1
ATOM 1615 N N . LEU B 1 101 ? 0.209 -13.453 6.98 1 93.88 101 LEU B N 1
ATOM 1616 C CA . LEU B 1 101 ? 0.72 -14.641 7.645 1 93.88 101 LEU B CA 1
ATOM 1617 C C . LEU B 1 101 ? 0.915 -15.781 6.648 1 93.88 101 LEU B C 1
ATOM 1619 O O . LEU B 1 101 ? 1.948 -16.453 6.66 1 93.88 101 LEU B O 1
ATOM 1623 N N . ALA B 1 102 ? -0.022 -15.977 5.777 1 96.88 102 ALA B N 1
ATOM 1624 C CA . ALA B 1 102 ? 0.071 -17 4.738 1 96.88 102 ALA B CA 1
ATOM 1625 C C . ALA B 1 102 ? 1.237 -16.719 3.795 1 96.88 102 ALA B C 1
ATOM 1627 O O . ALA B 1 102 ? 1.942 -17.641 3.377 1 96.88 102 ALA B O 1
ATOM 1628 N N . LEU B 1 103 ? 1.407 -15.492 3.463 1 96.06 103 LEU B N 1
ATOM 1629 C CA . LEU B 1 103 ? 2.486 -15.07 2.576 1 96.06 103 LEU B CA 1
ATOM 1630 C C . LEU B 1 103 ? 3.848 -15.375 3.195 1 96.06 103 LEU B C 1
ATOM 1632 O O . LEU B 1 103 ? 4.754 -15.852 2.506 1 96.06 103 LEU B O 1
ATOM 1636 N N . LYS B 1 104 ? 3.955 -15.078 4.465 1 94.06 104 LYS B N 1
ATOM 1637 C CA . LYS B 1 104 ? 5.215 -15.352 5.152 1 94.06 104 LYS B CA 1
ATOM 1638 C C . LYS B 1 104 ? 5.594 -16.828 5.035 1 94.06 104 LYS B C 1
ATOM 1640 O O . LYS B 1 104 ? 6.773 -17.156 4.883 1 94.06 104 LYS B O 1
ATOM 1645 N N . ARG B 1 105 ? 4.621 -17.641 5.039 1 95.5 105 ARG B N 1
ATOM 1646 C CA . ARG B 1 105 ? 4.855 -19.078 4.938 1 95.5 105 ARG B CA 1
ATOM 1647 C C . ARG B 1 105 ? 5.133 -19.484 3.496 1 95.5 105 ARG B C 1
ATOM 1649 O O . ARG B 1 105 ? 5.875 -20.438 3.246 1 95.5 105 ARG B O 1
ATOM 1656 N N . ALA B 1 106 ? 4.602 -18.766 2.574 1 96.69 106 ALA B N 1
ATOM 1657 C CA . ALA B 1 106 ? 4.656 -19.172 1.168 1 96.69 106 ALA B CA 1
ATOM 1658 C C . ALA B 1 106 ? 5.898 -18.594 0.486 1 96.69 106 ALA B C 1
ATOM 1660 O O . ALA B 1 106 ? 6.34 -19.109 -0.542 1 96.69 106 ALA B O 1
ATOM 1661 N N . LEU B 1 107 ? 6.422 -17.562 1.012 1 94.62 107 LEU B N 1
ATOM 1662 C CA . LEU B 1 107 ? 7.465 -16.797 0.335 1 94.62 107 LEU B CA 1
ATOM 1663 C C . LEU B 1 107 ? 8.695 -17.672 0.075 1 94.62 107 LEU B C 1
ATOM 1665 O O . LEU B 1 107 ? 9.234 -17.656 -1.031 1 94.62 107 LEU B O 1
ATOM 1669 N N . PRO B 1 108 ? 9.156 -18.516 1.118 1 94.69 108 PRO B N 1
ATOM 1670 C CA . PRO B 1 108 ? 10.297 -19.391 0.833 1 94.69 108 PRO B CA 1
ATOM 1671 C C . PRO B 1 108 ? 10.016 -20.375 -0.306 1 94.69 108 PRO B C 1
ATOM 1673 O O . PRO B 1 108 ? 10.898 -20.641 -1.126 1 94.69 108 PRO B O 1
ATOM 1676 N N . LYS B 1 109 ? 8.828 -20.906 -0.364 1 95.94 109 LYS B N 1
ATOM 1677 C CA . LYS B 1 109 ? 8.445 -21.812 -1.436 1 95.94 109 LYS B CA 1
ATOM 1678 C C . LYS B 1 109 ? 8.445 -21.109 -2.787 1 95.94 109 LYS B C 1
ATOM 1680 O O . LYS B 1 109 ? 8.852 -21.688 -3.797 1 95.94 109 LYS B O 1
ATOM 1685 N N . ILE B 1 110 ? 8.023 -19.859 -2.809 1 95.81 110 ILE B N 1
ATOM 1686 C CA . ILE B 1 110 ? 7.969 -19.078 -4.035 1 95.81 110 ILE B CA 1
ATOM 1687 C C . ILE B 1 110 ? 9.383 -18.797 -4.535 1 95.81 110 ILE B C 1
ATOM 1689 O O . ILE B 1 110 ? 9.672 -18.969 -5.727 1 95.81 110 ILE B O 1
ATOM 1693 N N . GLN B 1 111 ? 10.18 -18.406 -3.648 1 92.31 111 GLN B N 1
ATOM 1694 C CA . GLN B 1 111 ? 11.562 -18.109 -4.008 1 92.31 111 GLN B CA 1
ATOM 1695 C C . GLN B 1 111 ? 12.266 -19.344 -4.574 1 92.31 111 GLN B C 1
ATOM 1697 O O . GLN B 1 111 ? 13.016 -19.25 -5.547 1 92.31 111 GLN B O 1
ATOM 1702 N N . GLU B 1 112 ? 12 -20.5 -3.951 1 93.44 112 GLU B N 1
ATOM 1703 C CA . GLU B 1 112 ? 12.562 -21.766 -4.426 1 93.44 112 GLU B CA 1
ATOM 1704 C C . GLU B 1 112 ? 12.039 -22.109 -5.816 1 93.44 112 GLU B C 1
ATOM 1706 O O . GLU B 1 112 ? 12.789 -22.594 -6.664 1 93.44 112 GLU B O 1
ATOM 1711 N N . ALA B 1 113 ? 10.773 -21.797 -6.035 1 92.5 113 ALA B N 1
ATOM 1712 C CA . ALA B 1 113 ? 10.141 -22.125 -7.305 1 92.5 113 ALA B CA 1
ATOM 1713 C C . ALA B 1 113 ? 10.641 -21.234 -8.43 1 92.5 113 ALA B C 1
ATOM 1715 O O . ALA B 1 113 ? 10.641 -21.625 -9.594 1 92.5 113 ALA B O 1
ATOM 1716 N N . LEU B 1 114 ? 11.086 -20.031 -8.102 1 91.06 114 LEU B N 1
ATOM 1717 C CA . LEU B 1 114 ? 11.57 -19.078 -9.094 1 91.06 114 LEU B CA 1
ATOM 1718 C C . LEU B 1 114 ? 13.062 -19.281 -9.359 1 91.06 114 LEU B C 1
ATOM 1720 O O . LEU B 1 114 ? 13.602 -18.766 -10.344 1 91.06 114 LEU B O 1
ATOM 1724 N N . ALA B 1 115 ? 13.805 -19.797 -8.391 1 83.75 115 ALA B N 1
ATOM 1725 C CA . ALA B 1 115 ? 15.234 -20.062 -8.562 1 83.75 115 ALA B CA 1
ATOM 1726 C C . ALA B 1 115 ? 15.469 -21.156 -9.602 1 83.75 115 ALA B C 1
ATOM 1728 O O . ALA B 1 115 ? 16.359 -21.031 -10.453 1 83.75 115 ALA B O 1
#

Nearest PDB structures (foldseek):
  5y39-assembly1_B  TM=7.327E-01  e=1.850E-05  Homo sapiens
  3cpt-assembly1_B  TM=6.567E-01  e=5.932E-06  unclassified
  2zl1-assembly1_B  TM=6.044E-01  e=6.319E-06  unclassified
  5yk3-assembly2_B  TM=6.636E-01  e=1.970E-05  Homo sapiens
  8glv-assembly1_AI  TM=5.836E-01  e=2.315E-04  Chlamydomonas reinhardtii

Secondary structure (DSSP, 8-state):
-HHHHHHHHTSTTEEEEEEEETTS-EEEEEE-SSS-TTTHHHHHHHHHHHHHHHHHHHS-SSS--EEEEEETTEEEEEEEETTEEEEEEES-GGGHHHHHHHHHHHHHHHHHHH-/-HHHHHHHHTSTTEEEEEEEETTS-EEEEEE-SSS-TT-HHHHHHHHHHHHHHHHHHHS-SSS--EEEEEETTEEEEEEEETTEEEEEEES-GGGHHHHHHHHHHHHHHHHHHH-

Organism: Thermus brockianus (NCBI:txid56956)

pLDDT: mean 85.68, std 14.15, range [40.75, 96.94]

Radius of gyration: 17.56 Å; Cα contacts (8 Å, |Δi|>4): 424; chains: 2; bounding box: 37×48×37 Å

InterPro domains:
  IPR004942 Roadblock/LAMTOR2 domain [PF03259] (3-83)
  IPR004942 Roadblock/LAMTOR2 domain [SM00960] (1-90)

Sequence (230 aa):
MLEVLKELKETRGVRVAALLSEDGFVVEEVREESAPEASLLAARSATVLGTAKALAQTLGQEGVEEVMVEYPEGALLLVPLPGHHLLLFLDGAKSLGRVRLALKRALPKIQEALAMLEVLKELKETRGVRVAALLSEDGFVVEEVREESAPEASLLAARSATVLGTAKALAQTLGQEGVEEVMVEYPEGALLLVPLPGHHLLLFLDGAKSLGRVRLALKRALPKIQEALA